Protein AF-A0A851ILL4-F1 (afdb_monomer)

Secondary structure (DSSP, 8-state):
--SSSSHHHHHHHHHHHTTSSSSGGGTTT---SSSS------TTSTTHHHHHHHH-HHHHHHHHHHHHTSPEEEEEEETTEEEEEETTEEEEEETTEEEEEETTTTEEEEEEEEEGGG--HHHHEEEEEEETTEEEEEESSSS-EEEEEEEETTEEEE-S-B---TTTHHHHHHHHHHHHT--EE-

Mean predicted aligned error: 11.86 Å

pLDDT: mean 79.8, std 21.23, range [28.75, 98.25]

Sequence (186 aa):
MKKSKLMVFVVLSIFCLNSCLSSTYFIGSLLNETGISSSIPSVKSPIGIETIYNKDKEKFRNYINNLNLRENVRLKLSENISVNVPKDIILKKDGNTKYFYDNKEKVGLGISIYYKESNSYLKENDIIKTVGKVEIMKSKLGNNKSLFYKISDNIYLRTFFYEESSDTKEYYDFIINFINNLEKVK

Structure (mmCIF, N/CA/C/O backbone):
data_AF-A0A851ILL4-F1
#
_entry.id   AF-A0A851ILL4-F1
#
loop_
_atom_site.group_PDB
_atom_site.id
_atom_site.type_symbol
_atom_site.label_atom_id
_atom_site.label_alt_id
_atom_site.label_comp_id
_atom_site.label_asym_id
_atom_site.label_entity_id
_atom_site.label_seq_id
_atom_site.pdbx_PDB_ins_code
_atom_site.Cartn_x
_atom_site.Cartn_y
_atom_site.Cartn_z
_atom_site.occupancy
_atom_site.B_iso_or_equiv
_atom_site.auth_seq_id
_atom_site.auth_comp_id
_atom_site.auth_asym_id
_atom_site.auth_atom_id
_atom_site.pdbx_PDB_model_num
ATOM 1 N N . MET A 1 1 ? 54.734 48.277 -4.978 1.00 47.28 1 MET A N 1
ATOM 2 C CA . MET A 1 1 ? 53.426 47.714 -4.558 1.00 47.28 1 MET A CA 1
ATOM 3 C C . MET A 1 1 ? 52.694 47.169 -5.782 1.00 47.28 1 MET A C 1
ATOM 5 O O . MET A 1 1 ? 52.432 47.975 -6.659 1.00 47.28 1 MET A O 1
ATOM 9 N N . LYS A 1 2 ? 52.428 45.849 -5.861 1.00 50.53 2 LYS A N 1
ATOM 10 C CA . LYS A 1 2 ? 51.431 45.139 -6.722 1.00 50.53 2 LYS A CA 1
ATOM 11 C C . LYS A 1 2 ? 51.902 43.698 -7.023 1.00 50.53 2 LYS A C 1
ATOM 13 O O . LYS A 1 2 ? 52.228 43.387 -8.159 1.00 50.53 2 LYS A O 1
ATOM 18 N N . LYS A 1 3 ? 51.981 42.814 -6.017 1.00 49.31 3 LYS A N 1
ATOM 19 C CA . LYS A 1 3 ? 52.196 41.362 -6.248 1.00 49.31 3 LYS A CA 1
ATOM 20 C C . LYS A 1 3 ? 51.446 40.415 -5.291 1.00 49.31 3 LYS A C 1
ATOM 22 O O . LYS A 1 3 ? 51.583 39.212 -5.435 1.00 49.31 3 LYS A O 1
ATOM 27 N N . SER A 1 4 ? 50.604 40.900 -4.370 1.00 47.66 4 SER A N 1
ATOM 28 C CA . SER A 1 4 ? 49.932 40.024 -3.384 1.00 47.66 4 SER A CA 1
ATOM 29 C C . SER A 1 4 ? 48.464 39.684 -3.676 1.00 47.66 4 SER A C 1
ATOM 31 O O . 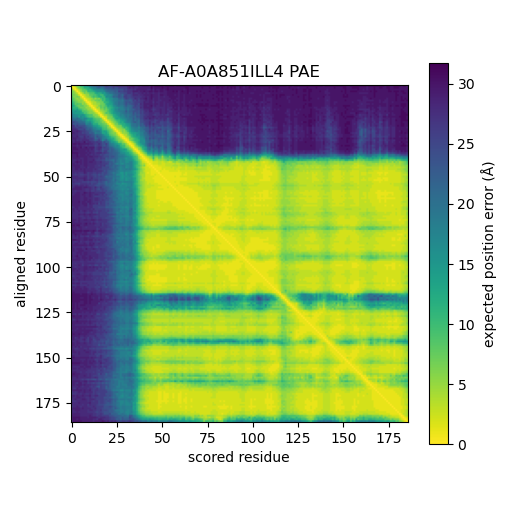SER A 1 4 ? 47.850 38.963 -2.900 1.00 47.66 4 SER A O 1
ATOM 33 N N . LYS A 1 5 ? 47.870 40.169 -4.775 1.00 49.09 5 LYS A N 1
ATOM 34 C CA . LYS A 1 5 ? 46.420 40.004 -5.018 1.00 49.09 5 LYS A CA 1
ATOM 35 C C . LYS A 1 5 ? 46.027 38.788 -5.869 1.00 49.09 5 LYS A C 1
ATOM 37 O O . LYS A 1 5 ? 44.845 38.484 -5.938 1.00 49.09 5 LYS A O 1
ATOM 42 N N . LEU A 1 6 ? 46.981 38.085 -6.488 1.00 45.56 6 LEU A N 1
ATOM 43 C CA . LEU A 1 6 ? 46.668 36.966 -7.393 1.00 45.56 6 LEU A CA 1
ATOM 44 C C . LEU A 1 6 ? 46.632 35.598 -6.686 1.00 45.56 6 LEU A C 1
ATOM 46 O O . LEU A 1 6 ? 45.892 34.712 -7.094 1.00 45.56 6 LEU A O 1
ATOM 50 N N . MET A 1 7 ? 47.387 35.431 -5.596 1.00 47.84 7 MET A N 1
ATOM 51 C CA . MET A 1 7 ? 47.535 34.134 -4.920 1.00 47.84 7 MET A CA 1
ATOM 52 C C . MET A 1 7 ? 46.309 33.750 -4.070 1.00 47.84 7 MET A C 1
ATOM 54 O O . MET A 1 7 ? 46.041 32.569 -3.876 1.00 47.84 7 MET A O 1
ATOM 58 N N . VAL A 1 8 ? 45.510 34.731 -3.635 1.00 51.25 8 VAL A N 1
ATOM 59 C CA . VAL A 1 8 ? 44.267 34.491 -2.875 1.00 51.25 8 VAL A CA 1
ATOM 60 C C . VAL A 1 8 ? 43.170 33.884 -3.762 1.00 51.25 8 VAL A C 1
ATOM 62 O O . VAL A 1 8 ? 42.385 33.065 -3.295 1.00 51.25 8 VAL A O 1
ATOM 65 N N . PHE A 1 9 ? 43.158 34.198 -5.061 1.00 46.00 9 PHE A N 1
ATOM 66 C CA . PHE A 1 9 ? 42.147 33.676 -5.986 1.00 46.00 9 PHE A CA 1
ATOM 67 C C . PHE A 1 9 ? 42.370 32.215 -6.394 1.00 46.00 9 PHE A C 1
ATOM 69 O O . PHE A 1 9 ? 41.407 31.551 -6.763 1.00 46.00 9 PHE A O 1
ATOM 76 N N . VAL A 1 10 ? 43.601 31.698 -6.300 1.00 52.97 10 VAL A N 1
ATOM 77 C CA . VAL A 1 10 ? 43.920 30.304 -6.669 1.00 52.97 10 VAL A C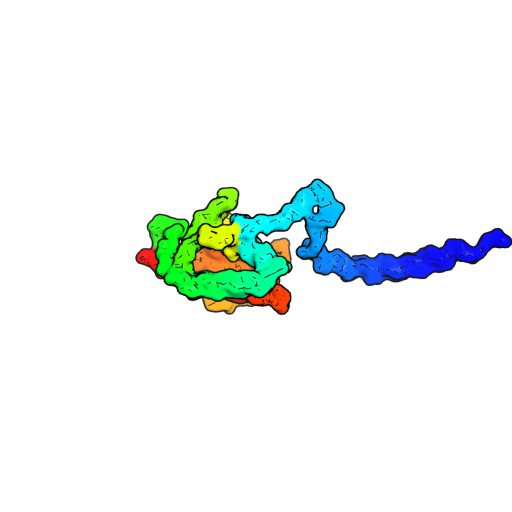A 1
ATOM 78 C C . VAL A 1 10 ? 43.648 29.327 -5.516 1.00 52.97 10 VAL A C 1
ATOM 80 O O . VAL A 1 10 ? 43.298 28.176 -5.748 1.00 52.97 10 VAL A O 1
ATOM 83 N N . VAL A 1 11 ? 43.741 29.779 -4.261 1.00 51.56 11 VAL A N 1
ATOM 84 C CA . VAL A 1 11 ? 43.430 28.932 -3.094 1.00 51.56 11 VAL A CA 1
ATOM 85 C C . VAL A 1 11 ? 41.916 28.842 -2.853 1.00 51.56 11 VAL A C 1
ATOM 87 O O . VAL A 1 11 ? 41.425 27.774 -2.489 1.00 51.56 11 VAL A O 1
ATOM 90 N N . LEU A 1 12 ? 41.150 29.908 -3.135 1.00 47.97 12 LEU A N 1
ATOM 91 C CA . LEU A 1 12 ? 39.681 29.855 -3.065 1.00 47.97 12 LEU A CA 1
ATOM 92 C C . LEU A 1 12 ? 39.063 28.943 -4.138 1.00 47.97 12 LEU A C 1
ATOM 94 O O . LEU A 1 12 ? 38.060 28.288 -3.869 1.00 47.97 12 LEU A O 1
ATOM 98 N N . SER A 1 13 ? 39.657 28.846 -5.329 1.00 48.12 13 SER A N 1
ATOM 99 C CA . SER A 1 13 ? 39.116 28.008 -6.408 1.00 48.12 13 SER A CA 1
ATOM 100 C C . SER A 1 13 ? 39.299 26.504 -6.171 1.00 48.12 13 SER A C 1
ATOM 102 O O . SER A 1 13 ? 38.477 25.723 -6.643 1.00 48.12 13 SER A O 1
ATOM 104 N N . ILE A 1 14 ? 40.287 26.082 -5.372 1.00 51.66 14 ILE A N 1
ATOM 105 C CA . ILE A 1 14 ? 40.476 24.663 -5.010 1.00 51.66 14 ILE A CA 1
ATOM 106 C C . ILE A 1 14 ? 39.459 24.216 -3.942 1.00 51.66 14 ILE A C 1
ATOM 108 O O . ILE A 1 14 ? 38.966 23.090 -3.995 1.00 51.66 14 ILE A O 1
ATOM 112 N N . PHE A 1 15 ? 39.054 25.104 -3.024 1.00 41.75 15 PHE A N 1
ATOM 113 C CA . PHE A 1 15 ? 37.997 24.802 -2.045 1.00 41.75 15 PHE A CA 1
ATOM 114 C C . PHE A 1 15 ? 36.578 24.822 -2.638 1.00 41.75 15 PHE A C 1
ATOM 116 O O . PHE A 1 15 ? 35.690 24.161 -2.102 1.00 41.75 15 PHE A O 1
ATOM 123 N N . CYS A 1 16 ? 36.359 25.517 -3.759 1.00 45.03 16 CYS A N 1
ATOM 124 C CA . CYS A 1 16 ? 35.071 25.526 -4.464 1.00 45.03 16 CYS A CA 1
ATOM 125 C C . CYS A 1 16 ? 34.874 24.348 -5.435 1.00 45.03 16 CYS A C 1
ATOM 127 O O . CYS A 1 16 ? 33.746 24.092 -5.847 1.00 45.03 16 CYS A O 1
ATOM 129 N N . LEU A 1 17 ? 35.934 23.619 -5.802 1.00 40.50 17 LEU A N 1
ATOM 130 C CA . LEU A 1 17 ? 35.822 22.447 -6.683 1.00 40.50 17 LEU A CA 1
ATOM 131 C C . LEU A 1 17 ? 35.568 21.142 -5.912 1.00 40.50 17 LEU A C 1
ATOM 133 O O . LEU A 1 17 ? 34.917 20.245 -6.441 1.00 40.50 17 LEU A O 1
ATOM 137 N N . ASN A 1 18 ? 35.979 21.057 -4.641 1.00 40.38 18 ASN A N 1
ATOM 138 C CA . ASN A 1 18 ? 35.732 19.878 -3.798 1.00 40.38 18 ASN A CA 1
ATOM 139 C C . ASN A 1 18 ? 34.376 19.879 -3.067 1.00 40.38 18 ASN A C 1
ATOM 141 O O . ASN A 1 18 ? 34.019 18.876 -2.457 1.00 40.38 18 ASN A O 1
ATOM 145 N N . SER A 1 19 ? 33.589 20.954 -3.154 1.00 38.34 19 SER A N 1
ATOM 146 C CA . SER A 1 19 ? 32.203 21.006 -2.651 1.00 38.34 19 SER A CA 1
ATOM 147 C C . SER A 1 19 ? 31.142 20.808 -3.745 1.00 38.34 19 SER A C 1
ATOM 149 O O . SER A 1 19 ? 29.951 20.750 -3.449 1.00 38.34 19 SER A O 1
ATOM 151 N N . CYS A 1 20 ? 31.552 20.648 -5.010 1.00 44.47 20 CYS A N 1
ATOM 152 C CA . CYS A 1 20 ? 30.640 20.443 -6.142 1.00 44.47 20 CYS A CA 1
ATOM 153 C C . CYS A 1 20 ? 30.277 18.961 -6.390 1.00 44.47 20 CYS A C 1
ATOM 155 O O . CYS A 1 20 ? 29.379 18.664 -7.170 1.00 44.47 20 CYS A O 1
ATOM 157 N N . LEU A 1 21 ? 30.932 18.016 -5.704 1.00 39.50 21 LEU A N 1
ATOM 158 C CA . LEU A 1 21 ? 30.639 16.575 -5.814 1.00 39.50 21 LEU A CA 1
ATOM 159 C C . LEU A 1 21 ? 29.823 16.009 -4.640 1.00 39.50 21 LEU A C 1
ATOM 161 O O . LEU A 1 21 ? 29.402 14.857 -4.691 1.00 39.50 21 LEU A O 1
ATOM 165 N N . SER A 1 22 ? 29.541 16.813 -3.614 1.00 39.28 22 SER A N 1
ATOM 166 C CA . SER A 1 22 ? 28.673 16.444 -2.485 1.00 39.28 22 SER A CA 1
ATOM 167 C C . SER A 1 22 ? 27.270 17.065 -2.556 1.00 39.28 22 SER A C 1
ATOM 169 O O . SER A 1 22 ? 26.401 16.708 -1.765 1.00 39.28 22 SER A O 1
ATOM 171 N N . SER A 1 23 ? 27.003 17.942 -3.528 1.00 41.25 23 SER A N 1
ATOM 172 C CA . SER A 1 23 ? 25.733 18.670 -3.676 1.00 41.25 23 SER A CA 1
ATOM 173 C C . SER A 1 23 ? 24.703 17.999 -4.597 1.00 41.25 23 SER A C 1
ATOM 175 O O . SER A 1 23 ? 23.552 18.427 -4.637 1.00 41.25 23 SER A O 1
ATOM 177 N N . THR A 1 24 ? 25.042 16.898 -5.273 1.00 40.38 24 THR A N 1
ATOM 178 C CA . THR A 1 24 ? 24.072 16.088 -6.040 1.00 40.38 24 THR A CA 1
ATOM 179 C C . THR A 1 24 ? 23.340 15.041 -5.195 1.00 40.38 24 THR A C 1
ATOM 181 O O . THR A 1 24 ? 22.299 14.544 -5.619 1.00 40.38 24 THR A O 1
ATOM 184 N N . TYR A 1 25 ? 23.799 14.767 -3.969 1.00 36.88 25 TYR A N 1
ATOM 185 C CA . TYR A 1 25 ? 23.117 13.874 -3.016 1.00 36.88 25 TYR A CA 1
ATOM 186 C C . TYR A 1 25 ? 21.930 14.529 -2.285 1.00 36.88 25 TYR A C 1
ATOM 188 O O . TYR A 1 25 ? 21.236 13.871 -1.516 1.00 36.88 25 TYR A O 1
ATOM 196 N N . PHE A 1 26 ? 21.656 15.810 -2.549 1.00 35.91 26 PHE A N 1
ATOM 197 C CA . PHE A 1 26 ? 20.610 16.593 -1.879 1.00 35.91 26 PHE A CA 1
ATOM 198 C C . PHE A 1 26 ? 19.429 16.983 -2.783 1.00 35.91 26 PHE A C 1
ATOM 200 O O . PHE A 1 26 ? 18.576 17.770 -2.373 1.00 35.91 26 PHE A O 1
ATOM 207 N N . ILE A 1 27 ? 19.291 16.386 -3.975 1.00 41.53 27 ILE A N 1
ATOM 208 C CA . ILE A 1 27 ? 18.075 16.552 -4.801 1.00 41.53 27 ILE A CA 1
ATOM 209 C C . ILE A 1 27 ? 16.837 15.910 -4.128 1.00 41.53 27 ILE A C 1
ATOM 211 O O . ILE A 1 27 ? 15.707 16.263 -4.452 1.00 41.53 27 ILE A O 1
ATOM 215 N N . GLY A 1 28 ? 17.021 15.067 -3.105 1.00 34.59 28 GLY A N 1
ATOM 216 C CA . GLY A 1 28 ? 15.934 14.595 -2.235 1.00 34.59 28 GLY A CA 1
ATOM 217 C C . GLY A 1 28 ? 15.568 15.520 -1.063 1.00 34.59 28 GLY A C 1
ATOM 218 O O . GLY A 1 28 ? 14.582 15.253 -0.383 1.00 34.59 28 GLY A O 1
ATOM 219 N N . SER A 1 29 ? 16.330 16.591 -0.793 1.00 37.34 29 SER A N 1
ATOM 220 C CA . SER A 1 29 ? 16.231 17.331 0.479 1.00 37.34 29 SER A CA 1
ATOM 221 C C . SER A 1 29 ? 16.081 18.856 0.365 1.00 37.34 29 SER A C 1
ATOM 223 O O . SER A 1 29 ? 15.886 19.501 1.395 1.00 37.34 29 SER A O 1
ATOM 225 N N . LEU A 1 30 ? 16.103 19.470 -0.822 1.00 33.25 30 LEU A N 1
ATOM 226 C CA . LEU A 1 30 ? 15.895 20.922 -0.931 1.00 33.25 30 LEU A CA 1
ATOM 227 C C . LEU A 1 30 ? 15.054 21.316 -2.156 1.00 33.25 30 LEU A C 1
ATOM 229 O O . LEU A 1 30 ? 15.491 22.047 -3.037 1.00 33.25 30 LEU A O 1
ATOM 233 N N . LEU A 1 31 ? 13.784 20.900 -2.167 1.00 38.47 31 LEU A N 1
ATOM 234 C CA . LEU A 1 31 ? 12.710 21.573 -2.920 1.00 38.47 31 LEU A CA 1
ATOM 235 C C . LEU A 1 31 ? 12.371 22.936 -2.286 1.00 38.47 31 LEU A C 1
ATOM 237 O O . LEU A 1 31 ? 11.211 23.234 -2.030 1.00 38.47 31 LEU A O 1
ATOM 241 N N . ASN A 1 32 ? 13.370 23.745 -1.945 1.00 35.59 32 ASN A N 1
ATOM 242 C CA . ASN A 1 32 ? 13.138 25.006 -1.257 1.00 35.59 32 ASN A CA 1
ATOM 243 C C . ASN A 1 32 ? 14.217 26.030 -1.608 1.00 35.59 32 ASN A C 1
ATOM 245 O O . ASN A 1 32 ? 14.931 26.470 -0.725 1.00 35.59 32 ASN A O 1
ATOM 249 N N . GLU A 1 33 ? 14.361 26.367 -2.894 1.00 33.09 33 GLU A N 1
ATOM 250 C CA . GLU A 1 33 ? 15.096 27.577 -3.322 1.00 33.09 33 GLU A CA 1
ATOM 251 C C . GLU A 1 33 ? 14.861 28.001 -4.789 1.00 33.09 33 GLU A C 1
ATOM 253 O O . GLU A 1 33 ? 15.530 28.885 -5.314 1.00 33.09 33 GLU A O 1
ATOM 258 N N . THR A 1 34 ? 13.848 27.449 -5.459 1.00 32.81 34 THR A N 1
ATOM 259 C CA . THR A 1 34 ? 13.253 28.088 -6.644 1.00 32.81 34 THR A CA 1
ATOM 260 C C . THR A 1 34 ? 11.791 28.345 -6.314 1.00 32.81 34 THR A C 1
ATOM 262 O O . THR A 1 34 ? 11.165 27.497 -5.688 1.00 32.81 34 THR A O 1
ATOM 265 N N . GLY A 1 35 ? 11.264 29.531 -6.631 1.00 28.75 35 GLY A N 1
ATOM 266 C CA . GLY A 1 35 ? 9.948 30.041 -6.206 1.00 28.75 35 GLY A CA 1
ATOM 267 C C . GLY A 1 35 ? 8.718 29.302 -6.759 1.00 28.75 35 GLY A C 1
ATOM 268 O O . GLY A 1 35 ? 7.736 29.932 -7.134 1.00 28.75 35 GLY A O 1
ATOM 269 N N . ILE A 1 36 ? 8.767 27.976 -6.811 1.00 34.25 36 ILE A N 1
ATOM 270 C CA . ILE A 1 36 ? 7.653 27.054 -6.987 1.00 34.25 36 ILE A CA 1
ATOM 271 C C . ILE A 1 36 ? 7.314 26.574 -5.576 1.00 34.25 36 ILE A C 1
ATOM 273 O O . ILE A 1 36 ? 8.203 26.117 -4.865 1.00 34.25 36 ILE A O 1
ATOM 277 N N . SER A 1 37 ? 6.064 26.725 -5.132 1.00 34.00 37 SER A N 1
ATOM 278 C CA . SER A 1 37 ? 5.692 26.456 -3.739 1.00 34.00 37 SER A CA 1
ATOM 279 C C . SER A 1 37 ? 6.210 25.095 -3.264 1.00 34.00 37 SER A C 1
ATOM 281 O O . SER A 1 37 ? 5.776 24.047 -3.743 1.00 34.00 37 SER A O 1
ATOM 283 N N . SER A 1 38 ? 7.095 25.131 -2.275 1.00 40.00 38 SER A N 1
ATOM 284 C CA . SER A 1 38 ? 7.647 24.014 -1.512 1.00 40.00 38 SER A CA 1
ATOM 285 C C . SER A 1 38 ? 6.609 23.422 -0.560 1.00 40.00 38 SER A C 1
ATOM 287 O O . SER A 1 38 ? 6.846 23.202 0.630 1.00 40.00 38 SER A O 1
ATOM 289 N N . SER A 1 39 ? 5.394 23.205 -1.059 1.00 52.75 39 SER A N 1
ATOM 290 C CA . SER A 1 39 ? 4.328 22.621 -0.268 1.00 52.75 39 SER A CA 1
ATOM 291 C C . SER A 1 39 ? 4.700 21.173 0.003 1.00 52.75 39 SER A C 1
ATOM 293 O O . SER A 1 39 ? 4.513 20.309 -0.856 1.00 52.75 39 SER A O 1
ATOM 295 N N . ILE A 1 40 ? 5.245 20.915 1.195 1.00 60.00 40 ILE A N 1
ATOM 296 C CA . ILE A 1 40 ? 5.415 19.562 1.714 1.00 60.00 40 ILE A CA 1
ATOM 297 C C . ILE A 1 40 ? 4.097 18.822 1.455 1.00 60.00 40 ILE A C 1
ATOM 299 O O . ILE A 1 40 ? 3.048 19.332 1.877 1.00 60.00 40 ILE A O 1
ATOM 303 N N . PRO A 1 41 ? 4.121 17.674 0.756 1.00 65.31 41 PRO A N 1
ATOM 304 C CA . PRO A 1 41 ? 2.909 16.962 0.395 1.00 65.31 41 PRO A CA 1
ATOM 305 C C . PRO A 1 41 ? 2.014 16.786 1.619 1.00 65.31 41 PRO A C 1
ATOM 307 O O . PRO A 1 41 ? 2.467 16.446 2.712 1.00 65.31 41 PRO A O 1
ATOM 310 N N . SER A 1 42 ? 0.724 17.081 1.473 1.00 82.75 42 SER A N 1
ATOM 311 C CA . SER A 1 42 ? -0.211 16.900 2.581 1.00 82.75 42 SER A CA 1
ATOM 312 C C . SER A 1 42 ? -0.226 15.429 2.994 1.00 82.75 42 SER A C 1
ATOM 314 O O . SER A 1 42 ? -0.220 14.552 2.131 1.00 82.75 42 SER A O 1
ATOM 316 N N . VAL A 1 43 ? -0.380 15.134 4.288 1.00 88.75 43 VAL A N 1
ATOM 317 C CA . VAL A 1 43 ? -0.649 13.754 4.742 1.00 88.75 43 VAL A CA 1
ATOM 318 C C . VAL A 1 43 ? -1.906 13.168 4.082 1.00 88.75 43 VAL A C 1
ATOM 320 O O . VAL A 1 43 ? -2.047 11.958 3.969 1.00 88.75 43 VAL A O 1
ATOM 323 N N . LYS A 1 44 ? -2.800 14.020 3.560 1.00 87.81 44 LYS A N 1
ATOM 324 C CA . LYS A 1 44 ? -3.991 13.603 2.810 1.00 87.81 44 LYS A CA 1
ATOM 325 C C . LYS A 1 44 ? -3.705 13.168 1.361 1.00 87.81 44 LYS A C 1
ATOM 327 O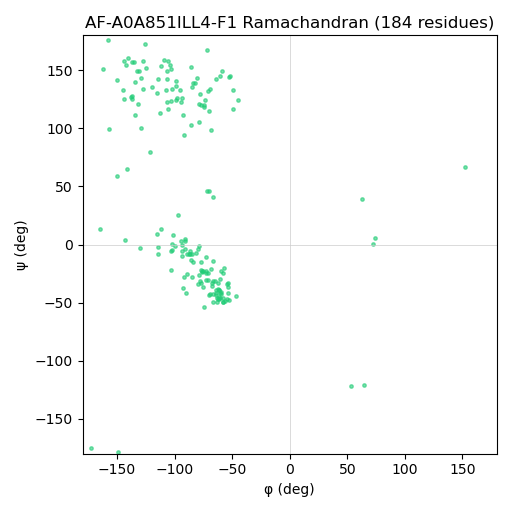 O . LYS A 1 44 ? -4.595 12.588 0.732 1.00 87.81 44 LYS A O 1
ATOM 332 N N . SER A 1 45 ? -2.522 13.484 0.833 1.00 89.44 45 SER A N 1
ATOM 333 C CA . SER A 1 45 ? -2.087 13.154 -0.532 1.00 89.44 45 SER A CA 1
ATOM 334 C C . SER A 1 45 ? -1.795 11.654 -0.685 1.00 89.44 45 SER A C 1
ATOM 336 O O . SER A 1 45 ? -1.695 10.957 0.330 1.00 89.44 45 SER A O 1
ATOM 338 N N . PRO A 1 46 ? -1.631 11.134 -1.917 1.00 89.19 46 PRO A N 1
ATOM 339 C CA . PRO A 1 46 ? -1.276 9.734 -2.133 1.00 89.19 46 PRO A CA 1
ATOM 340 C C . PRO A 1 46 ? -0.022 9.288 -1.379 1.00 89.19 46 PRO A C 1
ATOM 342 O O . PRO A 1 46 ? 0.005 8.158 -0.912 1.00 89.19 46 PRO A O 1
ATOM 345 N N . ILE A 1 47 ? 0.963 10.172 -1.192 1.00 90.44 47 ILE A N 1
ATOM 346 C CA . ILE A 1 47 ? 2.241 9.913 -0.499 1.00 90.44 47 ILE A CA 1
ATOM 347 C C . ILE A 1 47 ? 2.230 10.368 0.973 1.00 90.44 47 ILE A C 1
ATOM 349 O O . ILE A 1 47 ? 3.254 10.701 1.569 1.00 90.44 47 ILE A O 1
ATOM 353 N N . GLY A 1 48 ? 1.045 10.426 1.580 1.00 92.88 48 GLY A N 1
ATOM 354 C CA . GLY A 1 48 ? 0.866 10.959 2.925 1.00 92.88 48 GLY A CA 1
ATOM 355 C C . GLY A 1 48 ? 1.660 10.230 4.008 1.00 92.88 48 GLY A C 1
ATOM 356 O O . GLY A 1 48 ? 2.242 10.870 4.882 1.00 92.88 48 GLY A O 1
ATOM 357 N N . ILE A 1 49 ? 1.716 8.902 3.938 1.00 94.94 49 ILE A N 1
ATOM 358 C CA . ILE A 1 49 ? 2.445 8.075 4.899 1.00 94.94 49 ILE A CA 1
ATOM 359 C C . ILE A 1 49 ? 3.965 8.278 4.808 1.00 94.94 49 ILE A C 1
ATOM 361 O O . ILE A 1 49 ? 4.635 8.329 5.835 1.00 94.94 49 ILE A O 1
ATOM 365 N N . GLU A 1 50 ? 4.496 8.500 3.604 1.00 93.44 50 GLU A N 1
ATOM 366 C CA . GLU A 1 50 ? 5.904 8.838 3.377 1.00 93.44 50 GLU A CA 1
ATOM 367 C C . GLU A 1 50 ? 6.238 10.192 4.014 1.00 93.44 50 GLU A C 1
ATOM 369 O O . GLU A 1 50 ? 7.265 10.357 4.667 1.00 93.44 50 GLU A O 1
ATOM 374 N N . THR A 1 51 ? 5.308 11.150 3.925 1.00 91.50 51 THR A N 1
ATOM 375 C CA . THR A 1 51 ? 5.448 12.446 4.602 1.00 91.50 51 THR A CA 1
ATOM 376 C C . THR A 1 51 ? 5.516 12.290 6.122 1.00 91.50 51 THR A C 1
ATOM 378 O O . THR A 1 51 ? 6.257 13.023 6.775 1.00 91.50 51 THR A O 1
ATOM 381 N N . ILE A 1 52 ? 4.743 11.364 6.703 1.00 94.12 52 ILE A N 1
ATOM 382 C CA . ILE A 1 52 ? 4.821 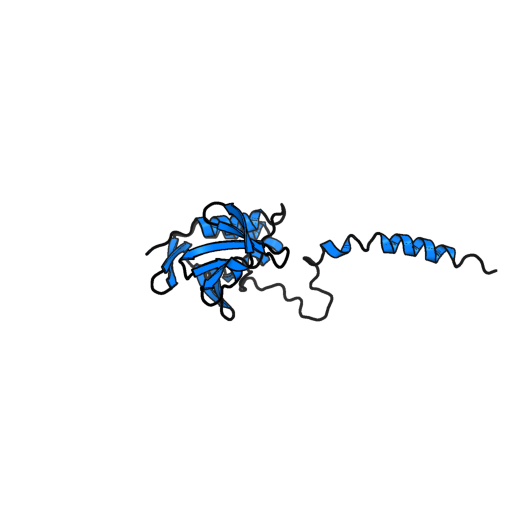11.066 8.140 1.00 94.12 52 ILE A CA 1
ATOM 383 C C . ILE A 1 52 ? 6.174 10.433 8.458 1.00 94.12 52 ILE A C 1
ATOM 385 O O . ILE A 1 52 ? 6.859 10.930 9.345 1.00 94.12 52 ILE A O 1
ATOM 389 N N . TYR A 1 53 ? 6.580 9.409 7.705 1.00 94.44 53 TYR A N 1
ATOM 390 C CA . TYR A 1 53 ? 7.847 8.703 7.902 1.00 94.44 53 TYR A CA 1
ATOM 391 C C . TYR A 1 53 ? 9.061 9.640 7.887 1.00 94.44 53 TYR A C 1
ATOM 393 O O . TYR A 1 53 ? 9.896 9.590 8.788 1.00 94.44 53 TYR A O 1
ATOM 401 N N . ASN A 1 54 ? 9.119 10.543 6.906 1.00 90.75 54 ASN A N 1
ATOM 402 C CA . ASN A 1 54 ? 10.236 11.473 6.741 1.00 90.75 54 ASN A CA 1
ATOM 403 C C . ASN A 1 54 ? 10.273 12.570 7.816 1.00 90.75 54 ASN A C 1
ATOM 405 O O . ASN A 1 54 ? 11.332 13.132 8.076 1.00 90.75 54 ASN A O 1
ATOM 409 N N . LYS A 1 55 ? 9.131 12.896 8.435 1.00 92.50 55 LYS A N 1
ATOM 410 C CA . LYS A 1 55 ? 9.050 13.919 9.489 1.00 92.50 55 LYS A CA 1
ATOM 411 C C . LYS A 1 55 ? 9.257 13.354 10.886 1.00 92.50 55 LYS A C 1
ATOM 413 O O . LYS A 1 55 ? 9.874 14.012 11.715 1.00 92.50 55 LYS A O 1
ATOM 418 N N . ASP A 1 56 ? 8.674 12.191 11.159 1.00 92.81 56 ASP A N 1
ATOM 419 C CA . ASP A 1 56 ? 8.585 11.620 12.498 1.00 92.81 56 ASP A CA 1
ATOM 420 C C . ASP A 1 56 ? 8.396 10.094 12.421 1.00 92.81 56 ASP A C 1
ATOM 422 O O . ASP A 1 56 ? 7.289 9.577 12.218 1.00 92.81 56 ASP A O 1
ATOM 426 N N . LYS A 1 57 ? 9.505 9.365 12.600 1.00 94.25 57 LYS A N 1
ATOM 427 C CA . LYS A 1 57 ? 9.528 7.895 12.562 1.00 94.25 57 LYS A CA 1
ATOM 428 C C . LYS A 1 57 ? 8.727 7.261 13.703 1.00 94.25 57 LYS A C 1
ATOM 430 O O . LYS A 1 57 ? 8.124 6.211 13.498 1.00 94.25 57 LYS A O 1
ATOM 435 N N . GLU A 1 58 ? 8.657 7.892 14.874 1.00 96.25 58 GLU A N 1
ATOM 436 C CA . GLU A 1 58 ? 7.853 7.387 15.997 1.00 96.25 58 GLU A CA 1
ATOM 437 C C . GLU A 1 58 ? 6.361 7.511 15.696 1.00 96.25 58 GLU A C 1
ATOM 439 O O . GLU A 1 58 ? 5.589 6.567 15.882 1.00 96.25 58 GLU A O 1
ATOM 444 N N . LYS A 1 59 ? 5.942 8.645 15.128 1.00 96.19 59 LYS A N 1
ATOM 445 C CA . LYS A 1 59 ? 4.563 8.816 14.664 1.00 96.19 59 LYS A CA 1
ATOM 446 C C . LYS A 1 59 ? 4.194 7.812 13.574 1.00 96.19 59 LYS A C 1
ATOM 448 O O . LYS A 1 59 ? 3.077 7.295 13.583 1.00 96.19 59 LYS A O 1
ATOM 453 N N . PHE A 1 60 ? 5.114 7.512 12.660 1.00 97.50 60 PHE A N 1
ATOM 454 C CA . PHE A 1 60 ? 4.929 6.466 11.655 1.00 97.50 60 PHE A CA 1
ATOM 455 C C . PHE A 1 60 ? 4.755 5.072 12.284 1.00 97.50 60 PHE A C 1
ATOM 457 O O . PHE A 1 60 ? 3.804 4.367 11.946 1.00 97.50 60 PHE A O 1
ATOM 464 N N . ARG A 1 61 ? 5.603 4.690 13.246 1.00 98.25 61 ARG A N 1
ATOM 465 C CA . ARG A 1 61 ? 5.483 3.408 13.969 1.00 98.25 61 ARG A CA 1
ATOM 466 C C . ARG A 1 61 ? 4.158 3.295 14.710 1.00 98.25 61 ARG A C 1
ATOM 468 O O . ARG A 1 61 ? 3.464 2.288 14.584 1.00 98.25 61 ARG A O 1
ATOM 475 N N . ASN A 1 62 ? 3.762 4.352 15.417 1.00 97.88 62 ASN A N 1
ATOM 476 C CA . ASN A 1 62 ? 2.476 4.415 16.109 1.00 97.88 62 ASN A CA 1
ATOM 477 C C . ASN A 1 62 ? 1.298 4.286 15.138 1.00 97.88 62 ASN A C 1
ATOM 479 O O . ASN A 1 62 ? 0.344 3.560 15.418 1.00 97.88 62 ASN A O 1
ATOM 483 N N . TYR A 1 63 ? 1.378 4.939 13.976 1.00 97.94 63 TYR A N 1
ATOM 484 C CA . TYR A 1 63 ? 0.388 4.793 12.915 1.00 97.94 63 TYR A CA 1
ATOM 485 C C . TYR A 1 63 ? 0.253 3.330 12.461 1.00 97.94 63 TYR A C 1
ATOM 487 O O . TYR A 1 63 ? -0.861 2.807 12.426 1.00 97.94 63 TYR A O 1
ATOM 495 N N . ILE A 1 64 ? 1.369 2.649 12.176 1.00 97.56 64 ILE A N 1
ATOM 496 C CA . ILE A 1 64 ? 1.361 1.247 11.731 1.00 97.56 64 ILE A CA 1
ATOM 497 C C . ILE A 1 64 ? 0.803 0.322 12.805 1.00 97.56 64 ILE A C 1
ATOM 499 O O . ILE A 1 64 ? -0.050 -0.510 12.506 1.00 97.56 64 ILE A O 1
ATOM 503 N N . ASN A 1 65 ? 1.246 0.478 14.053 1.00 97.44 65 ASN A N 1
ATOM 504 C CA . ASN A 1 65 ? 0.760 -0.334 15.165 1.00 97.44 65 ASN A CA 1
ATOM 505 C C . ASN A 1 65 ? -0.761 -0.194 15.308 1.00 97.44 65 ASN A C 1
ATOM 507 O O . ASN A 1 65 ? -1.473 -1.193 15.364 1.00 97.44 65 ASN A O 1
ATOM 511 N N . ASN A 1 66 ? -1.275 1.036 15.254 1.00 97.44 66 ASN A N 1
ATOM 512 C CA . ASN A 1 66 ? -2.712 1.298 15.311 1.00 97.44 66 ASN A CA 1
ATOM 513 C C . ASN A 1 66 ? -3.477 0.773 14.090 1.00 97.44 66 ASN A C 1
ATOM 515 O O . ASN A 1 66 ? -4.651 0.428 14.214 1.00 97.44 66 ASN A O 1
ATOM 519 N N . LEU A 1 67 ? -2.859 0.748 12.908 1.00 97.38 67 LEU A N 1
ATOM 520 C CA . LEU A 1 67 ? -3.462 0.192 11.698 1.00 97.38 67 LEU A CA 1
ATOM 521 C C . LEU A 1 67 ? -3.567 -1.338 11.779 1.00 97.38 67 LEU A C 1
ATOM 523 O O . LEU A 1 67 ? -4.617 -1.889 11.458 1.00 97.38 67 LEU A O 1
ATOM 527 N N . ASN A 1 68 ? -2.517 -2.006 12.264 1.00 95.12 68 ASN A N 1
ATOM 528 C CA . ASN A 1 68 ? -2.440 -3.466 12.381 1.00 95.12 68 ASN A CA 1
ATOM 529 C C . ASN A 1 68 ? -3.390 -4.052 13.437 1.00 95.12 68 ASN A C 1
ATOM 531 O O . ASN A 1 68 ? -3.718 -5.232 13.372 1.00 95.12 68 ASN A O 1
ATOM 535 N N . LEU A 1 69 ? -3.842 -3.243 14.399 1.00 96.69 69 LEU A N 1
ATOM 536 C CA . LEU A 1 69 ? -4.818 -3.652 15.417 1.00 96.69 69 LEU A CA 1
ATOM 537 C C . LEU A 1 69 ? -6.273 -3.612 14.926 1.00 96.69 69 LEU A C 1
ATOM 539 O O . LEU A 1 69 ? -7.177 -4.019 15.657 1.00 96.69 69 LEU A O 1
ATOM 543 N N . ARG A 1 70 ? -6.539 -3.081 13.726 1.00 96.94 70 ARG A N 1
ATOM 544 C CA . ARG A 1 70 ? -7.908 -2.964 13.210 1.00 96.94 70 ARG A CA 1
ATOM 545 C C . ARG A 1 70 ? -8.371 -4.293 12.628 1.00 96.94 70 ARG A C 1
ATOM 547 O O . ARG A 1 70 ? -7.612 -4.992 11.965 1.00 96.94 70 ARG A O 1
ATOM 554 N N . GLU A 1 71 ? -9.653 -4.594 12.815 1.00 96.50 71 GLU A N 1
ATOM 555 C CA . GLU A 1 71 ? -10.302 -5.692 12.100 1.00 96.50 71 GLU A CA 1
ATOM 556 C C . GLU A 1 71 ? -10.217 -5.485 10.581 1.00 96.50 71 GLU A C 1
ATOM 558 O O . GLU A 1 71 ? -10.221 -4.350 10.094 1.00 96.50 71 GLU A O 1
ATOM 563 N N . ASN A 1 72 ? -10.161 -6.584 9.830 1.00 96.12 72 ASN A N 1
ATOM 564 C CA . ASN A 1 72 ? -10.174 -6.531 8.376 1.00 96.12 72 ASN A CA 1
ATOM 565 C C . ASN A 1 72 ? -11.609 -6.449 7.846 1.00 96.12 72 ASN A C 1
ATOM 567 O O . ASN A 1 72 ? -12.504 -7.158 8.298 1.00 96.12 72 ASN A O 1
ATOM 571 N N . VAL A 1 73 ? -11.807 -5.614 6.832 1.00 96.50 73 VAL A N 1
ATOM 572 C CA . VAL A 1 73 ? -13.066 -5.447 6.106 1.00 96.50 73 VAL A CA 1
ATOM 573 C C . VAL A 1 73 ? -12.849 -5.663 4.613 1.00 96.50 73 VAL A C 1
ATOM 575 O O . VAL A 1 73 ? -11.766 -5.418 4.075 1.00 96.50 73 VAL A O 1
ATOM 578 N N . ARG A 1 74 ? -13.899 -6.104 3.917 1.00 96.56 74 ARG A N 1
ATOM 579 C CA . ARG A 1 74 ? -13.870 -6.284 2.462 1.00 96.56 74 ARG A CA 1
ATOM 580 C C . ARG A 1 74 ? -13.925 -4.920 1.768 1.00 96.56 74 ARG A C 1
ATOM 582 O O . ARG A 1 74 ? -14.931 -4.220 1.850 1.00 96.56 74 ARG A O 1
ATOM 589 N N . LEU A 1 75 ? -12.885 -4.583 1.010 1.00 96.69 75 LEU A N 1
ATOM 590 C CA . LEU A 1 75 ? -12.827 -3.407 0.143 1.00 96.69 75 LEU A CA 1
ATOM 591 C C . LEU A 1 75 ? -12.940 -3.815 -1.328 1.00 96.69 75 LEU A C 1
ATOM 593 O O . LEU A 1 75 ? -12.133 -4.587 -1.850 1.00 96.69 75 LEU A O 1
ATOM 597 N N . LYS A 1 76 ? -13.939 -3.263 -2.018 1.00 94.94 76 LYS A N 1
ATOM 598 C CA . LYS A 1 76 ? -14.175 -3.500 -3.445 1.00 94.94 76 LYS A CA 1
ATOM 599 C C . LYS A 1 76 ? -13.223 -2.653 -4.298 1.00 94.94 76 LYS A C 1
ATOM 601 O O . LYS A 1 76 ? -13.251 -1.427 -4.225 1.00 94.94 76 LYS A O 1
ATOM 606 N N . LEU A 1 77 ? -12.408 -3.300 -5.133 1.00 91.25 77 LEU A N 1
ATOM 607 C CA . LEU A 1 77 ? -11.501 -2.632 -6.078 1.00 91.25 77 LEU A CA 1
ATOM 608 C C . LEU A 1 77 ? -12.153 -2.446 -7.455 1.00 91.25 77 LEU A C 1
ATOM 610 O O . LEU A 1 77 ? -11.974 -1.416 -8.100 1.00 91.25 77 LEU A O 1
ATOM 614 N N . SER A 1 78 ? -12.936 -3.437 -7.887 1.00 88.56 78 SER A N 1
ATOM 615 C CA . SER A 1 78 ? -13.781 -3.407 -9.090 1.00 88.56 78 SER A CA 1
ATOM 616 C C . SER A 1 78 ? -15.020 -4.280 -8.886 1.00 88.56 78 SER A C 1
ATOM 618 O O . SER A 1 78 ? -15.180 -4.865 -7.817 1.00 88.56 78 SER A O 1
ATOM 620 N N . GLU A 1 79 ? -15.892 -4.386 -9.894 1.00 86.69 79 GLU A N 1
ATOM 621 C CA . GLU A 1 79 ? -17.129 -5.175 -9.830 1.00 86.69 79 GLU A CA 1
ATOM 622 C C . GLU A 1 79 ? -16.932 -6.581 -9.242 1.00 86.69 79 GLU A C 1
ATOM 624 O O . GLU A 1 79 ? -17.658 -6.946 -8.321 1.00 86.69 79 GLU A O 1
ATOM 629 N N . ASN A 1 80 ? -15.874 -7.275 -9.679 1.00 88.25 80 ASN A N 1
ATOM 630 C CA . ASN A 1 80 ? -15.612 -8.687 -9.377 1.00 88.25 80 ASN A CA 1
ATOM 631 C C . ASN A 1 80 ? -14.343 -8.921 -8.542 1.00 88.25 80 ASN A C 1
ATOM 633 O O . ASN A 1 80 ? -13.869 -10.050 -8.424 1.00 88.25 80 ASN A O 1
ATOM 637 N N . ILE A 1 81 ? -13.714 -7.860 -8.027 1.00 91.31 81 ILE A N 1
ATOM 638 C CA . ILE A 1 81 ? -12.456 -7.975 -7.279 1.00 91.31 81 ILE A CA 1
ATOM 639 C C . ILE A 1 81 ? -12.574 -7.187 -5.991 1.00 91.31 81 ILE A C 1
ATOM 641 O O . ILE A 1 81 ? -12.768 -5.971 -6.007 1.00 91.31 81 ILE A O 1
ATOM 645 N N . SER A 1 82 ? -12.408 -7.887 -4.875 1.00 94.69 82 SER A N 1
ATOM 646 C CA . SER A 1 82 ? -12.293 -7.296 -3.549 1.00 94.69 82 SER A CA 1
ATOM 647 C C . SER A 1 82 ? -11.045 -7.803 -2.834 1.00 94.69 82 SER A C 1
ATOM 649 O O . SER A 1 82 ? -10.517 -8.868 -3.162 1.00 94.69 82 SER A O 1
ATOM 651 N N . VAL A 1 83 ? -10.585 -7.035 -1.855 1.00 95.38 83 VAL A N 1
ATOM 652 C CA . VAL A 1 83 ? -9.486 -7.405 -0.961 1.00 95.38 83 VAL A CA 1
ATOM 653 C C . VAL A 1 83 ? -9.878 -7.159 0.488 1.00 95.38 83 VAL A C 1
ATOM 655 O O . VAL A 1 83 ? -10.652 -6.242 0.762 1.00 95.38 83 VAL A O 1
ATOM 658 N N . ASN A 1 84 ? -9.341 -7.954 1.406 1.00 96.12 84 ASN A N 1
ATOM 659 C CA . ASN A 1 84 ? -9.409 -7.651 2.834 1.00 96.12 84 ASN A CA 1
ATOM 660 C C . ASN A 1 84 ? -8.371 -6.576 3.177 1.00 96.12 84 ASN A C 1
ATOM 662 O O . ASN A 1 84 ? -7.207 -6.697 2.795 1.00 96.12 84 ASN A O 1
ATOM 666 N N . VAL A 1 85 ? -8.801 -5.522 3.869 1.00 96.62 85 VAL A N 1
ATOM 667 C CA . VAL A 1 85 ? -7.952 -4.415 4.340 1.00 96.62 85 VAL A CA 1
ATOM 668 C C . VAL A 1 85 ? -8.328 -4.038 5.769 1.00 96.62 85 VAL A C 1
ATOM 670 O O . VAL A 1 85 ? -9.481 -4.251 6.145 1.00 96.62 85 VAL A O 1
ATOM 673 N N . PRO A 1 86 ? -7.430 -3.403 6.540 1.00 97.38 86 PRO A N 1
ATOM 674 C CA . PRO A 1 86 ? -7.786 -2.832 7.833 1.00 97.38 86 PRO A CA 1
ATOM 675 C C . PRO A 1 86 ? -9.000 -1.898 7.734 1.00 97.38 86 PRO A C 1
ATOM 677 O O . PRO A 1 86 ? -9.164 -1.161 6.754 1.00 97.38 86 PRO A O 1
ATOM 680 N N . LYS A 1 87 ? -9.850 -1.902 8.762 1.00 97.75 87 LYS A N 1
ATOM 681 C CA . LYS A 1 87 ? -11.014 -1.016 8.848 1.00 97.75 87 LYS A CA 1
ATOM 682 C C . LYS A 1 87 ? -10.628 0.452 8.631 1.00 97.75 87 LYS A C 1
ATOM 684 O O . LYS A 1 87 ? -9.558 0.910 9.039 1.00 97.75 87 LYS A O 1
ATOM 689 N N . ASP A 1 88 ? -11.540 1.180 7.990 1.00 98.12 88 ASP A N 1
ATOM 690 C CA . ASP A 1 88 ? -11.422 2.585 7.577 1.00 98.12 88 ASP A CA 1
ATOM 691 C C . ASP A 1 88 ? -10.467 2.859 6.405 1.00 98.12 88 ASP A C 1
ATOM 693 O O . ASP A 1 88 ? -10.363 4.007 5.963 1.00 98.12 88 ASP A O 1
ATOM 697 N N . ILE A 1 89 ? -9.827 1.832 5.836 1.00 98.25 89 ILE A N 1
ATOM 698 C CA . ILE A 1 89 ? -9.152 1.971 4.546 1.00 98.25 89 ILE A CA 1
ATOM 699 C C . ILE A 1 89 ? -10.192 2.050 3.420 1.00 98.25 89 ILE A C 1
ATOM 701 O O . ILE A 1 89 ? -11.030 1.166 3.243 1.00 98.25 89 ILE A O 1
ATOM 705 N N . ILE A 1 90 ? -10.109 3.116 2.626 1.00 97.56 90 ILE A N 1
ATOM 706 C CA . ILE A 1 90 ? -10.938 3.367 1.443 1.00 97.56 90 ILE A CA 1
ATOM 707 C C . ILE A 1 90 ? -10.061 3.618 0.213 1.00 97.56 90 ILE A C 1
ATOM 709 O O . ILE A 1 90 ? -8.846 3.789 0.314 1.00 97.56 90 ILE A O 1
ATOM 713 N N . LEU A 1 91 ? -10.691 3.701 -0.959 1.00 96.81 91 LEU A N 1
ATOM 714 C CA . LEU A 1 91 ? -10.038 4.188 -2.171 1.00 96.81 91 LEU A CA 1
ATOM 715 C C . LEU A 1 91 ? -10.371 5.661 -2.394 1.00 96.81 91 LEU A C 1
ATOM 717 O O . LEU A 1 91 ? -11.542 6.026 -2.493 1.00 96.81 91 LEU A O 1
ATOM 721 N N . LYS A 1 92 ? -9.341 6.494 -2.539 1.00 95.88 92 LYS A N 1
ATOM 722 C CA . LYS A 1 92 ? -9.478 7.863 -3.045 1.00 95.88 92 LYS A CA 1
ATOM 723 C C . LYS A 1 92 ? -9.009 7.952 -4.488 1.00 95.88 92 LYS A C 1
ATOM 725 O O . LYS A 1 92 ? -8.207 7.138 -4.933 1.00 95.88 92 LYS A O 1
ATOM 730 N N . LYS A 1 93 ? -9.539 8.933 -5.215 1.00 92.19 93 LYS A N 1
ATOM 731 C CA . LYS A 1 93 ? -9.156 9.244 -6.593 1.00 92.19 93 LYS A CA 1
ATOM 732 C C . LYS A 1 93 ? -8.163 10.405 -6.591 1.00 92.19 93 LYS A C 1
ATOM 734 O O . LYS A 1 93 ? -8.393 11.382 -5.883 1.00 92.19 93 LYS A O 1
ATOM 739 N N . ASP A 1 94 ? -7.115 10.289 -7.394 1.00 83.94 94 ASP A N 1
ATOM 740 C CA . ASP A 1 94 ? -6.197 11.375 -7.731 1.00 83.94 94 ASP A CA 1
ATOM 741 C C . ASP A 1 94 ? -5.948 11.353 -9.244 1.00 83.94 94 ASP A C 1
ATOM 743 O O . ASP A 1 94 ? -5.419 10.387 -9.793 1.00 83.94 94 ASP A O 1
ATOM 747 N N . GLY A 1 95 ? -6.448 12.364 -9.956 1.00 84.12 95 GLY A N 1
ATOM 748 C CA . GLY A 1 95 ? -6.506 12.333 -11.418 1.00 84.12 95 GLY A CA 1
ATOM 749 C C . GLY A 1 95 ? -7.202 11.069 -11.942 1.00 84.12 95 GLY A C 1
ATOM 750 O O . GLY A 1 95 ? -8.357 10.801 -11.613 1.00 84.12 95 GLY A O 1
ATOM 751 N N . ASN A 1 96 ? -6.499 10.278 -12.755 1.00 80.25 96 ASN A N 1
ATOM 752 C CA . ASN A 1 96 ? -7.012 9.029 -13.333 1.00 80.25 96 ASN A CA 1
ATOM 753 C C . ASN A 1 96 ? -6.669 7.777 -12.510 1.00 80.25 96 ASN A C 1
ATOM 755 O O . ASN A 1 96 ? -7.056 6.673 -12.891 1.00 80.25 96 ASN A O 1
ATOM 759 N N . THR A 1 97 ? -5.961 7.924 -11.390 1.00 83.31 97 THR A N 1
ATOM 760 C CA . THR A 1 97 ? -5.567 6.802 -10.537 1.00 83.31 97 THR A CA 1
ATOM 761 C C . THR A 1 97 ? -6.410 6.768 -9.265 1.00 83.31 97 THR A C 1
ATOM 763 O O . THR A 1 97 ? -7.037 7.750 -8.853 1.00 83.31 97 THR A O 1
ATOM 766 N N . LYS A 1 98 ? -6.477 5.588 -8.646 1.00 92.81 98 LYS A N 1
ATOM 767 C CA . LYS A 1 98 ? -7.003 5.429 -7.287 1.00 92.81 98 LYS A CA 1
ATOM 768 C C . LYS A 1 98 ? -5.864 5.036 -6.362 1.00 92.81 98 LYS A C 1
ATOM 770 O O . LYS A 1 98 ? -4.922 4.400 -6.815 1.00 92.81 98 LYS A O 1
ATOM 775 N N . TYR A 1 99 ? -5.963 5.351 -5.082 1.00 95.00 99 TYR A N 1
ATOM 776 C CA . TYR A 1 99 ? -4.963 4.974 -4.087 1.00 95.00 99 TYR A CA 1
ATOM 777 C C . TYR A 1 99 ? -5.617 4.601 -2.759 1.00 95.00 99 TYR A C 1
ATOM 779 O O . TYR A 1 99 ? -6.730 5.047 -2.457 1.00 95.00 99 TYR A O 1
ATOM 787 N N . PHE A 1 100 ? -4.933 3.768 -1.975 1.00 97.50 100 PHE A N 1
ATOM 788 C CA . PHE A 1 100 ? -5.391 3.405 -0.636 1.00 97.50 100 PHE A CA 1
ATOM 789 C C . PHE A 1 100 ? -5.239 4.590 0.316 1.00 97.50 100 PHE A C 1
ATOM 791 O O . PHE A 1 100 ? -4.191 5.240 0.373 1.00 97.50 100 PHE A O 1
ATOM 798 N N . TYR A 1 101 ? -6.296 4.857 1.071 1.00 98.12 101 TYR A N 1
ATOM 799 C CA . TYR A 1 101 ? -6.388 5.987 1.977 1.00 98.12 101 TYR A CA 1
ATOM 800 C C . TYR A 1 101 ? -7.008 5.560 3.300 1.00 98.12 101 TYR A C 1
ATOM 802 O O . TYR A 1 101 ? -8.102 5.004 3.324 1.00 98.12 101 TYR A O 1
ATOM 810 N N . ASP A 1 102 ? -6.342 5.878 4.399 1.00 98.12 102 ASP A N 1
ATOM 811 C CA . ASP A 1 102 ? -6.881 5.731 5.740 1.00 98.12 102 ASP A CA 1
ATOM 812 C C . ASP A 1 102 ? -7.832 6.885 6.046 1.00 98.12 102 ASP A C 1
ATOM 814 O O . ASP A 1 102 ? -7.421 8.027 6.273 1.00 98.12 102 ASP A O 1
ATOM 818 N N . ASN A 1 103 ? -9.132 6.594 6.037 1.00 97.62 103 ASN A N 1
ATOM 819 C CA . ASN A 1 103 ? -10.155 7.592 6.294 1.00 97.62 103 ASN A CA 1
ATOM 820 C C . ASN A 1 103 ? -10.234 8.005 7.766 1.00 97.62 103 ASN A C 1
ATOM 822 O O . ASN A 1 103 ? -10.721 9.103 8.037 1.00 97.62 103 ASN A O 1
ATOM 826 N N . LYS A 1 104 ? -9.764 7.176 8.701 1.00 96.12 104 LYS A N 1
ATOM 827 C CA . LYS A 1 104 ? -9.749 7.510 10.126 1.00 96.12 104 LYS A CA 1
ATOM 828 C C . LYS A 1 104 ? -8.646 8.523 10.418 1.00 96.12 104 LYS A C 1
ATOM 830 O O . LYS A 1 104 ? -8.930 9.613 10.901 1.00 96.12 104 LYS A O 1
ATOM 835 N N . GLU A 1 105 ? -7.421 8.206 10.007 1.00 96.12 105 GLU A N 1
ATOM 836 C CA . GLU A 1 105 ? -6.233 9.037 10.274 1.00 96.12 105 GLU A CA 1
ATOM 837 C C . GLU A 1 105 ? -6.007 10.132 9.221 1.00 96.12 105 GLU A C 1
ATOM 839 O O . GLU A 1 105 ? -5.165 11.015 9.375 1.00 96.12 105 GLU A O 1
ATOM 844 N N . LYS A 1 106 ? -6.780 10.094 8.132 1.00 96.31 106 LYS A N 1
ATOM 845 C CA . LYS A 1 106 ? -6.688 11.001 6.984 1.00 96.31 106 LYS A CA 1
ATOM 846 C C . LYS A 1 106 ? -5.345 10.922 6.242 1.00 96.31 106 LYS A C 1
ATOM 848 O O . LYS A 1 106 ? -4.880 11.947 5.737 1.00 96.31 106 LYS A O 1
ATOM 853 N N . VAL A 1 107 ? -4.791 9.715 6.095 1.00 96.50 107 VAL A N 1
ATOM 854 C CA . VAL A 1 107 ? -3.455 9.447 5.523 1.00 96.50 107 VAL A CA 1
ATOM 855 C C . VAL A 1 107 ? -3.533 8.652 4.214 1.00 96.50 107 VAL A C 1
ATOM 857 O O . VAL A 1 107 ? -4.190 7.619 4.163 1.00 96.50 107 VAL A O 1
ATOM 860 N N . GLY A 1 108 ? -2.859 9.089 3.144 1.00 96.50 108 GLY A N 1
ATOM 861 C CA . GLY A 1 108 ? -2.665 8.255 1.943 1.00 96.50 108 GLY A CA 1
ATOM 862 C C . GLY A 1 108 ? -1.500 7.278 2.094 1.00 96.50 108 GLY A C 1
ATOM 863 O O . GLY A 1 108 ? -0.465 7.653 2.636 1.00 96.50 108 GLY A O 1
ATOM 864 N N . LEU A 1 109 ? -1.663 6.036 1.625 1.00 96.38 109 LEU A N 1
ATOM 865 C CA . LEU A 1 109 ? -0.731 4.936 1.922 1.00 96.38 109 LEU A CA 1
ATOM 866 C C . LEU A 1 109 ? 0.420 4.755 0.921 1.00 96.38 109 LEU A C 1
ATOM 868 O O . LEU A 1 109 ? 1.174 3.802 1.046 1.00 96.38 109 LEU A O 1
ATOM 872 N N . GLY A 1 110 ? 0.554 5.598 -0.101 1.00 91.88 110 GLY A N 1
ATOM 873 C CA . GLY A 1 110 ? 1.610 5.465 -1.116 1.00 91.88 110 GLY A CA 1
ATOM 874 C C . GLY A 1 110 ? 1.393 4.326 -2.120 1.00 91.88 110 GLY A C 1
ATOM 875 O O . GLY A 1 110 ? 2.252 4.077 -2.964 1.00 91.88 110 GLY A O 1
ATOM 876 N N . ILE A 1 111 ? 0.241 3.648 -2.065 1.00 95.62 111 ILE A N 1
ATOM 877 C CA . ILE A 1 111 ? -0.094 2.495 -2.909 1.00 95.62 111 ILE A CA 1
ATOM 878 C C . ILE A 1 111 ? -1.222 2.889 -3.860 1.00 95.62 111 ILE A C 1
ATOM 880 O O . ILE A 1 111 ? -2.353 3.136 -3.434 1.00 95.62 111 ILE A O 1
ATOM 884 N N . SER A 1 112 ? -0.912 2.933 -5.154 1.00 92.81 112 SER A N 1
ATOM 885 C CA . SER A 1 112 ? -1.857 3.290 -6.215 1.00 92.81 112 SER A CA 1
ATOM 886 C C . SER A 1 112 ? -2.344 2.062 -6.979 1.00 92.81 112 SER A C 1
ATOM 888 O O . SER A 1 112 ? -1.632 1.069 -7.104 1.00 92.81 112 SER A O 1
ATOM 890 N N . ILE A 1 113 ? -3.559 2.147 -7.512 1.00 91.38 113 ILE A N 1
ATOM 891 C CA . ILE A 1 113 ? -4.221 1.135 -8.331 1.00 91.38 113 ILE A CA 1
ATOM 892 C C . ILE A 1 113 ? -4.161 1.572 -9.790 1.00 91.38 113 ILE A C 1
ATOM 894 O O . ILE A 1 113 ? -4.668 2.638 -10.148 1.00 91.38 113 ILE A O 1
ATOM 898 N N . TYR A 1 114 ? -3.596 0.705 -10.622 1.00 85.88 114 TYR A N 1
ATOM 899 C CA . TYR A 1 114 ? -3.494 0.868 -12.065 1.00 85.88 114 TYR A CA 1
ATOM 900 C C . TYR A 1 114 ? -4.316 -0.203 -12.775 1.00 85.88 114 TYR A C 1
ATOM 902 O O . TYR A 1 114 ? -4.346 -1.361 -12.349 1.00 85.88 114 TYR A O 1
ATOM 910 N N . TYR A 1 115 ? -4.951 0.182 -13.881 1.00 80.00 115 TYR A N 1
ATOM 911 C CA . TYR A 1 115 ? -5.744 -0.721 -14.710 1.00 80.00 115 TYR A CA 1
ATOM 912 C C . TYR A 1 115 ? -5.001 -1.031 -16.016 1.00 80.00 115 TYR A C 1
ATOM 914 O O . TYR A 1 115 ? -4.209 -0.221 -16.487 1.00 80.00 115 TYR A O 1
ATOM 922 N N . LYS A 1 116 ? -5.198 -2.222 -16.598 1.00 70.06 116 LYS A N 1
ATOM 923 C CA . LYS A 1 116 ? -4.413 -2.695 -17.765 1.00 70.06 116 LYS A CA 1
ATOM 924 C C . LYS A 1 116 ? -4.414 -1.723 -18.950 1.00 70.06 116 LYS A C 1
ATOM 926 O O . LYS A 1 116 ? -3.379 -1.568 -19.588 1.00 70.06 116 LYS A O 1
ATOM 931 N N . GLU A 1 117 ? -5.531 -1.044 -19.205 1.00 54.25 117 GLU A N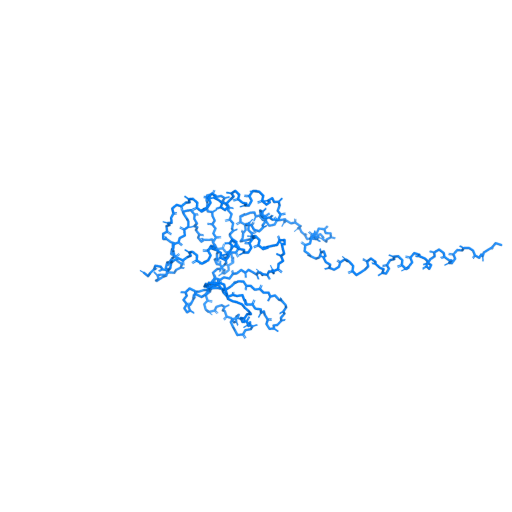 1
ATOM 932 C CA . GLU A 1 117 ? -5.657 -0.049 -20.282 1.00 54.25 117 GLU A CA 1
ATOM 933 C C . GLU A 1 117 ? -4.667 1.121 -20.145 1.00 54.25 117 GLU A C 1
ATOM 935 O O . GLU A 1 117 ? -4.304 1.734 -21.142 1.00 54.25 117 GLU A O 1
ATOM 940 N N . SER A 1 118 ? -4.164 1.389 -18.936 1.00 58.47 118 SER A N 1
ATOM 941 C CA . SER A 1 118 ? -3.196 2.453 -18.663 1.00 58.47 118 SER A CA 1
ATOM 942 C C . SER A 1 118 ? -1.751 1.959 -18.503 1.00 58.47 118 SER A C 1
ATOM 944 O O . SER A 1 118 ? -0.913 2.730 -18.041 1.00 58.47 118 SER A O 1
ATOM 946 N N . ASN A 1 119 ? -1.442 0.683 -18.782 1.00 60.38 119 ASN A N 1
ATOM 947 C CA . ASN A 1 119 ? -0.220 0.052 -18.270 1.00 60.38 119 ASN A CA 1
ATOM 948 C C . ASN A 1 119 ? 0.736 -0.489 -19.358 1.00 60.38 119 ASN A C 1
ATOM 950 O O . ASN A 1 119 ? 0.815 -1.698 -19.579 1.00 60.38 119 ASN A O 1
ATOM 954 N N . SER A 1 120 ? 1.533 0.388 -19.993 1.00 64.12 120 SER A N 1
ATOM 955 C CA . SER A 1 120 ? 2.742 -0.025 -20.744 1.00 64.12 120 SER A CA 1
ATOM 956 C C . SER A 1 120 ? 3.898 -0.452 -19.824 1.00 64.12 120 SER A C 1
ATOM 958 O O . SER A 1 120 ? 4.855 -1.081 -20.279 1.00 64.12 120 SER A O 1
ATOM 960 N N . TYR A 1 121 ? 3.774 -0.192 -18.515 1.00 64.50 121 TYR A N 1
ATOM 961 C CA . TYR A 1 121 ? 4.827 -0.352 -17.511 1.00 64.50 121 TYR A CA 1
ATOM 962 C C . TYR A 1 121 ? 5.446 -1.753 -17.500 1.00 64.50 121 TYR A C 1
ATOM 964 O O . TYR A 1 121 ? 6.663 -1.881 -17.450 1.00 64.50 121 TYR A O 1
ATOM 972 N N . LEU A 1 122 ? 4.647 -2.817 -17.620 1.00 64.62 122 LEU A N 1
ATOM 973 C CA . LEU 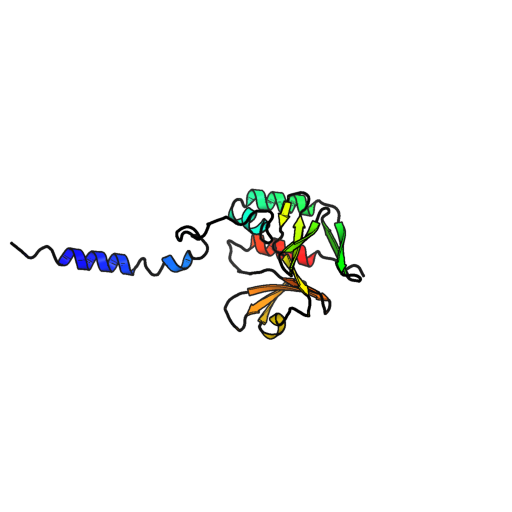A 1 122 ? 5.172 -4.190 -17.617 1.00 64.62 122 LEU A CA 1
ATOM 974 C C . LEU A 1 122 ? 6.153 -4.472 -18.767 1.00 64.62 122 LEU A C 1
ATOM 976 O O . LEU A 1 122 ? 7.048 -5.293 -18.611 1.00 64.62 122 LEU A O 1
ATOM 980 N N . LYS A 1 123 ? 6.007 -3.808 -19.920 1.00 70.56 123 LYS A N 1
ATOM 981 C CA . LYS A 1 123 ? 6.922 -3.992 -21.061 1.00 70.56 123 LYS A CA 1
ATOM 982 C C . LYS A 1 123 ? 8.244 -3.249 -20.856 1.00 70.56 123 LYS A C 1
ATOM 984 O O . LYS A 1 123 ? 9.295 -3.696 -21.314 1.00 70.56 123 LYS A O 1
ATOM 989 N N . GLU A 1 124 ? 8.180 -2.126 -20.151 1.00 81.44 124 GLU A N 1
ATOM 990 C CA . GLU A 1 124 ? 9.274 -1.172 -19.969 1.00 81.44 124 GLU A CA 1
ATOM 991 C C . GLU A 1 124 ? 10.078 -1.400 -18.680 1.00 81.44 124 GLU A C 1
ATOM 993 O O . GLU A 1 124 ? 10.984 -0.625 -18.383 1.00 81.44 124 GLU A O 1
ATOM 998 N N . ASN A 1 125 ? 9.771 -2.442 -17.902 1.00 85.31 125 ASN A N 1
ATOM 999 C CA . ASN A 1 125 ? 10.436 -2.725 -16.632 1.00 85.31 125 ASN A CA 1
ATOM 1000 C C . ASN A 1 125 ? 10.838 -4.203 -16.527 1.00 85.31 125 ASN A C 1
ATOM 1002 O O . ASN A 1 125 ? 10.154 -5.074 -17.059 1.00 85.31 125 ASN A O 1
ATOM 1006 N N . ASP A 1 126 ? 11.926 -4.473 -15.809 1.00 90.44 126 ASP A N 1
ATOM 1007 C CA . ASP A 1 126 ? 12.376 -5.819 -15.448 1.00 90.44 126 ASP A CA 1
ATOM 1008 C C . ASP A 1 126 ? 12.118 -6.092 -13.966 1.00 90.44 126 ASP A C 1
ATOM 1010 O O . ASP A 1 126 ? 12.289 -5.213 -13.117 1.00 90.44 126 ASP A O 1
ATOM 1014 N N . ILE A 1 127 ? 11.734 -7.327 -13.644 1.00 92.62 127 ILE A N 1
ATOM 1015 C CA . ILE A 1 127 ? 11.637 -7.788 -12.258 1.00 92.62 127 ILE A CA 1
ATOM 1016 C C . ILE A 1 127 ? 13.056 -8.077 -11.769 1.00 92.62 127 ILE A C 1
ATOM 1018 O O . ILE A 1 127 ? 13.746 -8.924 -12.331 1.00 92.62 127 ILE A O 1
ATOM 1022 N N . ILE A 1 128 ? 13.489 -7.379 -10.719 1.00 93.75 128 ILE A N 1
ATOM 1023 C CA . ILE A 1 128 ? 14.833 -7.554 -10.145 1.00 93.75 128 ILE A CA 1
ATOM 1024 C C . ILE A 1 128 ? 14.829 -8.367 -8.848 1.00 93.75 128 ILE A C 1
ATOM 1026 O O . ILE A 1 128 ? 15.862 -8.905 -8.460 1.00 93.75 128 ILE A O 1
ATOM 1030 N N . LYS A 1 129 ? 13.688 -8.434 -8.153 1.00 94.44 129 LYS A N 1
ATOM 1031 C CA . LYS A 1 129 ? 13.521 -9.151 -6.881 1.00 94.44 129 LYS A CA 1
ATOM 1032 C C . LYS A 1 129 ? 12.037 -9.385 -6.618 1.00 94.44 129 LYS A C 1
ATOM 1034 O O . LYS A 1 129 ? 11.214 -8.555 -6.997 1.00 94.44 129 LYS A O 1
ATOM 1039 N N . THR A 1 130 ? 11.715 -10.456 -5.904 1.00 96.06 130 THR A N 1
ATOM 1040 C CA . THR A 1 130 ? 10.351 -10.753 -5.448 1.00 96.06 130 THR A CA 1
ATOM 1041 C C . THR A 1 130 ? 10.362 -10.998 -3.944 1.00 96.06 130 THR A C 1
ATOM 1043 O O . THR A 1 130 ? 11.220 -11.721 -3.439 1.00 96.06 130 THR A O 1
ATOM 1046 N N . VAL A 1 131 ? 9.422 -10.383 -3.223 1.00 94.81 131 VAL A N 1
ATOM 1047 C CA . VAL A 1 131 ? 9.244 -10.523 -1.771 1.00 94.81 131 VAL A CA 1
ATOM 1048 C C . VAL A 1 131 ? 7.781 -10.858 -1.483 1.00 94.81 131 VAL A C 1
ATOM 1050 O O . VAL A 1 131 ? 6.903 -9.992 -1.487 1.00 94.81 131 VAL A O 1
ATOM 1053 N N . GLY A 1 132 ? 7.505 -12.142 -1.251 1.00 94.19 132 GLY A N 1
ATOM 1054 C CA . GLY A 1 132 ? 6.135 -12.646 -1.162 1.00 94.19 132 GLY A CA 1
ATOM 1055 C C . GLY A 1 132 ? 5.413 -12.495 -2.503 1.00 94.19 132 GLY A C 1
ATOM 1056 O O . GLY A 1 132 ? 5.857 -13.034 -3.512 1.00 94.19 132 GLY A O 1
ATOM 1057 N N . LYS A 1 133 ? 4.306 -11.750 -2.512 1.00 93.31 133 LYS A N 1
ATOM 1058 C CA . LYS A 1 133 ? 3.513 -11.431 -3.710 1.00 93.31 133 LYS A CA 1
ATOM 1059 C C . LYS A 1 133 ? 3.991 -10.155 -4.419 1.00 93.31 133 LYS A C 1
ATOM 1061 O O . LYS A 1 133 ? 3.473 -9.830 -5.483 1.00 93.31 133 LYS A O 1
ATOM 1066 N N . VAL A 1 134 ? 4.918 -9.405 -3.817 1.00 95.56 134 VAL A N 1
ATOM 1067 C CA . VAL A 1 134 ? 5.375 -8.106 -4.326 1.00 95.56 134 VAL A CA 1
ATOM 1068 C C . VAL A 1 134 ? 6.609 -8.286 -5.200 1.00 95.56 134 VAL A C 1
ATOM 1070 O O . VAL A 1 134 ? 7.619 -8.836 -4.765 1.00 95.56 134 VAL A O 1
ATOM 1073 N N . GLU A 1 135 ? 6.542 -7.775 -6.420 1.00 94.81 135 GLU A N 1
ATOM 1074 C CA . GLU A 1 135 ? 7.656 -7.691 -7.357 1.00 94.81 135 GLU A CA 1
ATOM 1075 C C . GLU A 1 135 ? 8.306 -6.309 -7.253 1.00 94.81 135 GLU A C 1
ATOM 1077 O O . GLU A 1 135 ? 7.630 -5.280 -7.262 1.00 94.81 135 GLU A O 1
ATOM 1082 N N . ILE A 1 136 ? 9.631 -6.270 -7.172 1.00 94.19 136 ILE A N 1
ATOM 1083 C CA . ILE A 1 136 ? 10.409 -5.040 -7.290 1.00 94.19 136 ILE A CA 1
ATOM 1084 C C . ILE A 1 136 ? 10.795 -4.906 -8.754 1.00 94.19 136 ILE A C 1
ATOM 1086 O O . ILE A 1 136 ? 11.586 -5.696 -9.277 1.00 94.19 136 ILE A O 1
ATOM 1090 N N . MET A 1 137 ? 10.222 -3.907 -9.413 1.00 91.56 137 MET A N 1
ATOM 1091 C CA . MET A 1 137 ? 10.432 -3.655 -10.832 1.00 91.56 137 MET A CA 1
ATOM 1092 C C . MET A 1 137 ? 11.404 -2.499 -11.027 1.00 91.56 137 MET A C 1
ATOM 1094 O O . MET A 1 137 ? 11.237 -1.455 -10.399 1.00 91.56 137 MET A O 1
ATOM 1098 N N . LYS A 1 138 ? 12.387 -2.660 -11.914 1.00 90.12 138 LYS A N 1
ATOM 1099 C CA . LYS A 1 138 ? 13.306 -1.604 -12.351 1.00 90.12 138 LYS A CA 1
ATOM 1100 C C . LYS A 1 138 ? 12.962 -1.182 -13.777 1.00 90.12 138 LYS A C 1
ATOM 1102 O O . LYS A 1 138 ? 12.809 -2.037 -14.644 1.00 90.12 138 LYS A O 1
ATOM 1107 N N . SER A 1 139 ? 12.890 0.122 -14.027 1.00 86.38 139 SER A N 1
ATOM 1108 C CA . SER A 1 139 ? 12.701 0.648 -15.381 1.00 86.38 139 SER A CA 1
ATOM 1109 C C . SER A 1 139 ? 13.885 0.313 -16.289 1.00 86.38 139 SER A C 1
ATOM 1111 O O . SER A 1 139 ? 15.038 0.344 -15.868 1.00 86.38 139 SER A O 1
ATOM 1113 N N . LYS A 1 140 ? 13.597 0.012 -17.556 1.00 85.38 140 LYS A N 1
ATOM 1114 C CA . LYS A 1 140 ? 14.598 -0.102 -18.628 1.00 85.38 140 LYS A CA 1
ATOM 1115 C C . LYS A 1 140 ? 15.027 1.265 -19.150 1.00 85.38 140 LYS A C 1
ATOM 1117 O O . LYS A 1 140 ? 16.129 1.410 -19.664 1.00 85.38 140 LYS A O 1
ATOM 1122 N N . LEU A 1 141 ? 14.149 2.261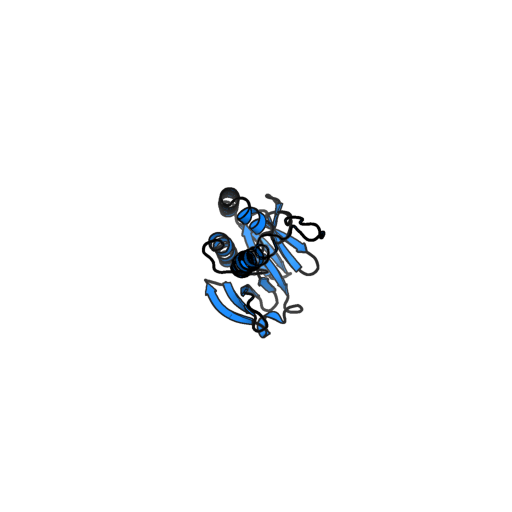 -19.019 1.00 81.06 141 LEU A N 1
ATOM 1123 C CA . LEU A 1 141 ? 14.333 3.624 -19.526 1.00 81.06 141 LEU A CA 1
ATOM 1124 C C . LEU A 1 141 ? 14.985 4.562 -18.495 1.00 81.06 141 LEU A C 1
ATOM 1126 O O . LEU A 1 141 ? 15.250 5.721 -18.795 1.00 81.06 141 LEU A O 1
ATOM 1130 N N . GLY A 1 142 ? 15.239 4.087 -17.273 1.00 76.88 142 GLY A N 1
ATOM 1131 C CA . GLY A 1 142 ? 15.868 4.870 -16.214 1.00 76.88 142 GLY A CA 1
ATOM 1132 C C . GLY A 1 142 ? 16.203 4.028 -14.985 1.00 76.88 142 GLY A C 1
ATOM 1133 O O . GLY A 1 142 ? 16.008 2.820 -14.969 1.00 76.88 142 GLY A O 1
ATOM 1134 N N . ASN A 1 143 ? 16.685 4.662 -13.918 1.00 77.56 143 ASN A N 1
ATOM 1135 C CA . ASN A 1 143 ? 17.087 3.950 -12.695 1.00 77.56 143 ASN A CA 1
ATOM 1136 C C . ASN A 1 143 ? 15.968 3.803 -11.654 1.00 77.56 143 ASN A C 1
ATOM 1138 O O . ASN A 1 143 ? 16.204 3.274 -10.568 1.00 77.56 143 ASN A O 1
ATOM 1142 N N . ASN A 1 144 ? 14.752 4.236 -11.987 1.00 84.25 144 ASN A N 1
ATOM 1143 C CA . ASN A 1 144 ? 13.622 4.193 -11.070 1.00 84.25 144 ASN A CA 1
ATOM 1144 C C . ASN A 1 144 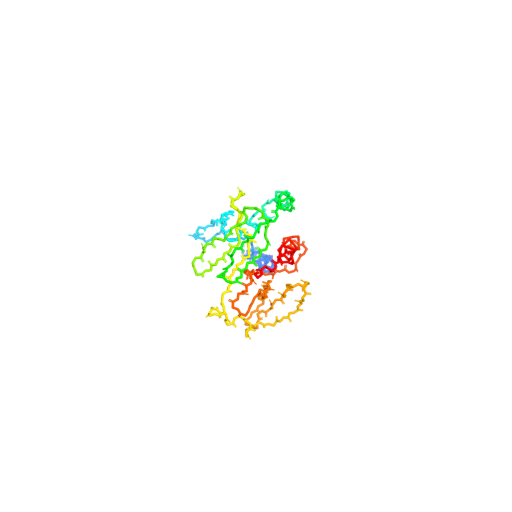? 13.184 2.752 -10.822 1.00 84.25 144 ASN A C 1
ATOM 1146 O O . ASN A 1 144 ? 13.010 1.970 -11.763 1.00 84.25 144 ASN A O 1
ATOM 1150 N N . LYS A 1 145 ? 12.958 2.430 -9.550 1.00 90.94 145 LYS A N 1
ATOM 1151 C CA . LYS A 1 145 ? 12.327 1.180 -9.142 1.00 90.94 145 LYS A CA 1
ATOM 1152 C C . LYS A 1 145 ? 10.927 1.460 -8.606 1.00 90.94 145 LYS A C 1
ATOM 1154 O O . LYS A 1 145 ? 10.622 2.581 -8.205 1.00 90.94 145 LYS A O 1
ATOM 1159 N N . SER A 1 146 ? 10.073 0.448 -8.593 1.00 91.25 146 SER A N 1
ATOM 1160 C CA . SER A 1 146 ? 8.795 0.486 -7.881 1.00 91.25 146 SER A CA 1
ATOM 1161 C C . SER A 1 146 ? 8.458 -0.873 -7.291 1.00 91.25 146 SER A C 1
ATOM 1163 O O . SER A 1 146 ? 8.961 -1.900 -7.749 1.00 91.25 146 SER A O 1
ATOM 1165 N N . LEU A 1 147 ? 7.596 -0.865 -6.279 1.00 93.75 147 LEU A N 1
ATOM 1166 C CA . LEU A 1 147 ? 6.928 -2.067 -5.807 1.00 93.75 147 LEU A CA 1
ATOM 1167 C C . LEU A 1 147 ? 5.691 -2.295 -6.667 1.00 93.75 147 LEU A C 1
ATOM 1169 O O . LEU A 1 147 ? 4.940 -1.353 -6.926 1.00 93.75 147 LEU A O 1
ATOM 1173 N N . PHE A 1 148 ? 5.479 -3.533 -7.086 1.00 93.19 148 PHE A N 1
ATOM 1174 C CA . PHE A 1 148 ? 4.419 -3.930 -7.995 1.00 93.19 148 PHE A CA 1
ATOM 1175 C C . PHE A 1 148 ? 3.717 -5.190 -7.490 1.00 93.19 148 PHE A C 1
ATOM 1177 O O . PHE A 1 148 ? 4.353 -6.115 -6.994 1.00 93.19 148 PHE A O 1
ATOM 1184 N N . TYR A 1 149 ? 2.395 -5.246 -7.625 1.00 93.44 149 TYR A N 1
ATOM 1185 C CA . TYR A 1 149 ? 1.627 -6.458 -7.350 1.00 93.44 149 TYR A CA 1
ATOM 1186 C C . TYR A 1 149 ? 0.450 -6.602 -8.312 1.00 93.44 149 TYR A C 1
ATOM 1188 O O . TYR A 1 149 ? -0.414 -5.729 -8.412 1.00 93.44 149 TYR A O 1
ATOM 1196 N N . LYS A 1 150 ? 0.381 -7.743 -9.000 1.00 91.75 150 LYS A N 1
ATOM 1197 C CA . LYS A 1 150 ? -0.722 -8.097 -9.895 1.00 91.75 150 LYS A CA 1
ATOM 1198 C C . LYS A 1 150 ? -1.868 -8.757 -9.117 1.00 91.75 150 LYS A C 1
ATOM 1200 O O . LYS A 1 150 ? -1.826 -9.947 -8.827 1.00 91.75 150 LYS A O 1
ATOM 1205 N N . ILE A 1 151 ? -2.942 -8.011 -8.846 1.00 91.19 151 ILE A N 1
ATOM 1206 C CA . ILE A 1 151 ? -4.163 -8.557 -8.212 1.00 91.19 151 ILE A CA 1
ATOM 1207 C C . ILE A 1 151 ? -4.984 -9.390 -9.211 1.00 91.19 151 ILE A C 1
ATOM 1209 O O . ILE A 1 151 ? -5.645 -10.381 -8.866 1.00 91.19 151 ILE A O 1
ATOM 1213 N N . SER A 1 152 ? -5.009 -8.949 -10.467 1.00 88.69 152 SER A N 1
ATOM 1214 C CA . SER A 1 152 ? -5.681 -9.618 -11.583 1.00 88.69 152 SER A CA 1
ATOM 1215 C C . SER A 1 152 ? -5.079 -9.166 -12.908 1.00 88.69 152 SER A C 1
ATOM 1217 O O . SER A 1 152 ? -4.257 -8.255 -12.935 1.00 88.69 152 SER A O 1
ATOM 1219 N N . ASP A 1 153 ? -5.530 -9.741 -14.021 1.00 84.56 153 ASP A N 1
ATOM 1220 C CA . ASP A 1 153 ? -5.083 -9.319 -15.353 1.00 84.56 153 ASP A CA 1
ATOM 1221 C C . ASP A 1 153 ? -5.338 -7.841 -15.651 1.00 84.56 153 ASP A C 1
ATOM 1223 O O . ASP A 1 153 ? -4.607 -7.249 -16.444 1.00 84.56 153 ASP A O 1
ATOM 1227 N N . ASN A 1 154 ? -6.322 -7.234 -14.983 1.00 86.00 154 ASN A N 1
ATOM 1228 C CA . ASN A 1 154 ? -6.726 -5.857 -15.233 1.00 86.00 154 ASN A CA 1
ATOM 1229 C C . ASN A 1 154 ? -6.461 -4.901 -14.071 1.00 86.00 154 ASN A C 1
ATOM 1231 O O . ASN A 1 154 ? -6.748 -3.721 -14.230 1.00 86.00 154 ASN A O 1
ATOM 1235 N N . ILE A 1 155 ? -5.937 -5.371 -12.934 1.00 89.12 155 ILE A N 1
ATOM 1236 C CA . ILE A 1 155 ? -5.733 -4.545 -11.735 1.00 89.12 155 ILE A CA 1
ATOM 1237 C C . ILE A 1 155 ? -4.371 -4.837 -11.125 1.00 89.12 155 ILE A C 1
ATOM 1239 O O . ILE A 1 155 ? -4.075 -5.979 -10.758 1.00 89.12 155 ILE A O 1
ATOM 1243 N N . TYR A 1 156 ? -3.602 -3.771 -10.950 1.00 90.44 156 TYR A N 1
ATOM 1244 C CA . TYR A 1 156 ? -2.248 -3.786 -10.424 1.00 90.44 156 TYR A CA 1
ATOM 1245 C C . TYR A 1 156 ? -2.119 -2.769 -9.296 1.00 90.44 156 TYR A C 1
ATOM 1247 O O . TYR A 1 156 ? -2.693 -1.683 -9.375 1.00 90.44 156 TYR A O 1
ATOM 1255 N N . LEU A 1 157 ? -1.349 -3.105 -8.266 1.00 93.19 157 LEU A N 1
ATOM 1256 C CA . LEU A 1 157 ? -0.894 -2.156 -7.259 1.00 93.19 157 LEU A CA 1
ATOM 1257 C C . LEU A 1 157 ? 0.524 -1.726 -7.573 1.00 93.19 157 LEU A C 1
ATOM 1259 O O . LEU A 1 157 ? 1.344 -2.554 -7.972 1.00 93.19 157 LEU A O 1
ATOM 1263 N N . ARG A 1 158 ? 0.807 -0.443 -7.369 1.00 91.38 158 ARG A N 1
ATOM 1264 C CA . ARG A 1 158 ? 2.140 0.101 -7.584 1.00 91.38 158 ARG A CA 1
ATOM 1265 C C . ARG A 1 158 ? 2.442 1.280 -6.661 1.00 91.38 158 ARG A C 1
ATOM 1267 O O . ARG A 1 158 ? 1.577 2.132 -6.443 1.00 91.38 158 ARG A O 1
ATOM 1274 N N . THR A 1 159 ? 3.680 1.352 -6.176 1.00 90.38 159 THR A N 1
ATOM 1275 C CA . THR A 1 159 ? 4.244 2.580 -5.590 1.00 90.38 159 THR A CA 1
ATOM 1276 C C . THR A 1 159 ? 4.841 3.472 -6.673 1.00 90.38 159 THR A C 1
ATOM 1278 O O . THR A 1 159 ? 5.284 2.997 -7.718 1.00 90.38 159 THR A O 1
ATOM 1281 N N . PHE A 1 160 ? 4.885 4.784 -6.445 1.00 76.38 160 PHE A N 1
ATOM 1282 C CA . PHE A 1 160 ? 5.514 5.691 -7.410 1.00 76.38 160 PHE A CA 1
ATOM 1283 C C . PHE A 1 160 ? 7.015 5.422 -7.563 1.00 76.38 160 PHE A C 1
ATOM 1285 O O . PHE A 1 160 ? 7.511 5.380 -8.693 1.00 76.38 160 PHE A O 1
ATOM 1292 N N . PHE A 1 161 ? 7.690 5.178 -6.439 1.00 83.56 161 PHE A N 1
ATOM 1293 C CA . PHE A 1 161 ? 9.123 4.940 -6.344 1.00 83.56 161 PHE A CA 1
ATOM 1294 C C . PHE A 1 161 ? 9.437 3.839 -5.316 1.00 83.56 161 PHE A C 1
ATOM 1296 O O . PHE A 1 161 ? 8.591 3.482 -4.487 1.00 83.56 161 PHE A O 1
ATOM 1303 N N . TYR A 1 162 ? 10.633 3.267 -5.425 1.00 83.31 162 TYR A N 1
ATOM 1304 C CA . TYR A 1 162 ? 11.238 2.341 -4.478 1.00 83.31 162 TYR A CA 1
ATOM 1305 C C . TYR A 1 162 ? 12.745 2.586 -4.437 1.00 83.31 162 TYR A C 1
ATOM 1307 O O . TYR A 1 162 ? 13.402 2.626 -5.479 1.00 83.31 162 TYR A O 1
ATOM 1315 N N . GLU A 1 163 ? 13.298 2.672 -3.236 1.00 85.69 163 GLU A N 1
ATOM 1316 C CA . GLU A 1 163 ? 14.735 2.759 -3.013 1.00 85.69 163 GLU A CA 1
ATOM 1317 C C . GLU A 1 163 ? 15.105 1.861 -1.843 1.00 85.69 163 GLU A C 1
ATOM 1319 O O . GLU A 1 163 ? 14.494 1.920 -0.784 1.00 85.69 163 GLU A O 1
ATOM 1324 N N . GLU A 1 164 ? 16.076 0.978 -2.052 1.00 79.06 164 GLU A N 1
ATOM 1325 C CA . GLU A 1 164 ? 16.549 0.090 -0.995 1.00 79.06 164 GLU A CA 1
ATOM 1326 C C . GLU A 1 164 ? 17.720 0.782 -0.298 1.00 79.06 164 GLU A C 1
ATOM 1328 O O . GLU A 1 164 ? 18.856 0.717 -0.764 1.00 79.06 164 GLU A O 1
ATOM 1333 N N . SER A 1 165 ? 17.427 1.485 0.796 1.00 87.44 165 SER A N 1
ATOM 1334 C CA . SER A 1 165 ? 18.427 2.081 1.684 1.00 87.44 165 SER A CA 1
ATOM 1335 C C . SER A 1 165 ? 18.065 1.818 3.144 1.00 87.44 165 SER A C 1
ATOM 1337 O O . SER A 1 165 ? 16.899 1.587 3.472 1.00 87.44 165 SER A O 1
ATOM 1339 N N . SER A 1 166 ? 19.047 1.868 4.048 1.00 83.88 166 SER A N 1
ATOM 1340 C CA . SER A 1 166 ? 18.798 1.749 5.494 1.00 83.88 166 SER A CA 1
ATOM 1341 C C . SER A 1 166 ? 17.772 2.770 5.988 1.00 83.88 166 SER A C 1
ATOM 1343 O O . SER A 1 166 ? 16.966 2.462 6.865 1.00 83.88 166 SER A O 1
ATOM 1345 N N . ASP A 1 167 ? 17.762 3.958 5.385 1.00 87.12 167 ASP A N 1
ATOM 1346 C CA . ASP A 1 167 ? 16.919 5.072 5.804 1.00 87.12 167 ASP A CA 1
ATOM 1347 C C . ASP A 1 167 ? 15.469 4.936 5.368 1.00 87.12 167 ASP A C 1
ATOM 1349 O O . ASP A 1 167 ? 14.607 5.535 6.001 1.00 87.12 167 ASP A O 1
ATOM 1353 N N . THR A 1 168 ? 15.182 4.144 4.336 1.00 90.00 168 THR A N 1
ATOM 1354 C CA . THR A 1 168 ? 13.834 3.958 3.771 1.00 90.00 168 THR A CA 1
ATOM 1355 C C . THR A 1 168 ? 13.301 2.538 3.951 1.00 90.00 168 THR A C 1
ATOM 1357 O O . THR A 1 168 ? 12.121 2.285 3.703 1.00 90.00 168 THR A O 1
ATOM 1360 N N . LYS A 1 169 ? 14.141 1.610 4.428 1.00 92.38 169 LYS A N 1
ATOM 1361 C CA . LYS A 1 169 ? 13.796 0.197 4.607 1.00 92.38 169 LYS A CA 1
ATOM 1362 C C . LYS A 1 169 ? 12.520 0.003 5.421 1.00 92.38 169 LYS A C 1
ATOM 1364 O O . LYS A 1 169 ? 11.642 -0.730 4.991 1.00 92.38 169 LYS A O 1
ATOM 1369 N N . GLU A 1 170 ? 12.394 0.682 6.559 1.00 95.44 170 GLU A N 1
ATOM 1370 C CA . GLU A 1 170 ? 11.228 0.544 7.441 1.00 95.44 170 GLU A CA 1
ATOM 1371 C C . GLU A 1 170 ? 9.922 0.972 6.746 1.00 95.44 170 GLU A C 1
ATOM 1373 O O . GLU A 1 170 ? 8.894 0.303 6.863 1.00 95.44 170 GLU A O 1
ATOM 1378 N N . TYR A 1 171 ? 9.980 2.044 5.950 1.00 94.94 171 TYR A N 1
ATOM 1379 C CA . TYR A 1 171 ? 8.853 2.499 5.143 1.00 94.94 171 TYR A CA 1
ATOM 1380 C C . TYR A 1 171 ? 8.441 1.464 4.093 1.00 94.94 171 TYR A C 1
ATOM 1382 O O . TYR A 1 171 ? 7.266 1.106 3.996 1.00 94.94 171 TYR A O 1
ATOM 1390 N N . TYR A 1 172 ? 9.394 0.945 3.319 1.00 95.31 172 TYR A N 1
ATOM 1391 C CA . TYR A 1 172 ? 9.067 -0.024 2.276 1.00 95.31 172 TYR A CA 1
ATOM 1392 C C . TYR A 1 172 ? 8.702 -1.403 2.827 1.00 95.31 172 TYR A C 1
ATOM 1394 O O . TYR A 1 172 ? 7.851 -2.065 2.236 1.00 95.31 172 TYR A O 1
ATOM 1402 N N . ASP A 1 173 ? 9.252 -1.810 3.972 1.00 95.38 173 ASP A N 1
ATOM 1403 C CA . ASP A 1 173 ? 8.830 -3.021 4.679 1.00 95.38 173 ASP A CA 1
ATOM 1404 C C . ASP A 1 173 ? 7.347 -2.927 5.061 1.00 95.38 173 ASP A C 1
ATOM 1406 O O . ASP A 1 173 ? 6.596 -3.880 4.850 1.00 95.38 173 ASP A O 1
ATOM 1410 N N . PHE A 1 174 ? 6.884 -1.765 5.541 1.00 96.44 174 PHE A N 1
ATOM 1411 C CA . PHE A 1 174 ? 5.457 -1.525 5.770 1.00 96.44 174 PHE A CA 1
ATOM 1412 C C . PHE A 1 174 ? 4.628 -1.710 4.495 1.00 96.44 174 PHE A C 1
ATOM 1414 O O . PHE A 1 174 ? 3.641 -2.446 4.517 1.00 96.44 174 PHE A O 1
ATOM 1421 N N . ILE A 1 175 ? 5.028 -1.090 3.380 1.00 96.44 175 ILE A N 1
ATOM 1422 C CA . ILE A 1 175 ? 4.286 -1.190 2.116 1.00 96.44 175 ILE A CA 1
ATOM 1423 C C . ILE A 1 175 ? 4.228 -2.641 1.621 1.00 96.44 175 ILE A C 1
ATOM 1425 O O . ILE A 1 175 ? 3.162 -3.125 1.233 1.00 96.44 175 ILE A O 1
ATOM 1429 N N . ILE A 1 176 ? 5.359 -3.351 1.660 1.00 96.25 176 ILE A N 1
ATOM 1430 C CA . ILE A 1 176 ? 5.456 -4.758 1.258 1.00 96.25 176 ILE A CA 1
ATOM 1431 C C . ILE A 1 176 ? 4.551 -5.625 2.137 1.00 96.25 176 ILE A C 1
ATOM 1433 O O . ILE A 1 176 ? 3.782 -6.433 1.613 1.00 96.25 176 ILE A O 1
ATOM 1437 N N . ASN A 1 177 ? 4.592 -5.436 3.458 1.00 96.44 177 ASN A N 1
ATOM 1438 C CA . ASN A 1 177 ? 3.765 -6.186 4.401 1.00 96.44 177 ASN A CA 1
ATOM 1439 C C . ASN A 1 177 ? 2.274 -5.904 4.201 1.00 96.44 177 ASN A C 1
ATOM 1441 O O . ASN A 1 177 ? 1.478 -6.841 4.152 1.00 96.44 177 ASN A O 1
ATOM 1445 N N . PHE A 1 178 ? 1.896 -4.637 4.009 1.00 96.56 178 PHE A N 1
ATOM 1446 C CA . PHE A 1 178 ? 0.516 -4.256 3.715 1.00 96.56 178 PHE A CA 1
ATOM 1447 C C . PHE A 1 178 ? -0.001 -4.980 2.467 1.00 96.56 178 PHE A C 1
ATOM 1449 O O . PHE A 1 178 ? -1.068 -5.586 2.511 1.00 96.56 178 PHE A O 1
ATOM 1456 N N . ILE A 1 179 ? 0.767 -4.977 1.370 1.00 95.88 179 ILE A N 1
ATOM 1457 C CA . ILE A 1 179 ? 0.37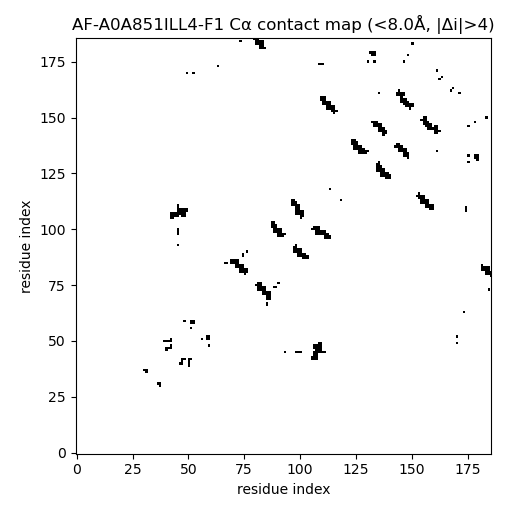0 -5.638 0.118 1.00 95.88 179 ILE A CA 1
ATOM 1458 C C . ILE A 1 179 ? 0.310 -7.164 0.281 1.00 95.88 179 ILE A C 1
ATOM 1460 O O . ILE A 1 179 ? -0.635 -7.795 -0.196 1.00 95.88 179 ILE A O 1
ATOM 1464 N N . ASN A 1 180 ? 1.286 -7.771 0.960 1.00 95.06 180 ASN A N 1
ATOM 1465 C CA . ASN A 1 180 ? 1.325 -9.220 1.172 1.00 95.06 180 ASN A CA 1
ATOM 1466 C C . ASN A 1 180 ? 0.124 -9.733 1.982 1.00 95.06 180 ASN A C 1
ATOM 1468 O O . ASN A 1 180 ? -0.387 -10.820 1.680 1.00 95.06 180 ASN A O 1
ATOM 1472 N N . ASN A 1 181 ? -0.367 -8.921 2.922 1.00 93.75 181 ASN A N 1
ATOM 1473 C CA . ASN A 1 181 ? -1.535 -9.209 3.756 1.00 93.75 181 ASN A CA 1
ATOM 1474 C C . ASN A 1 181 ? -2.881 -8.957 3.057 1.00 93.75 181 ASN A C 1
ATOM 1476 O O . ASN A 1 181 ? -3.926 -9.277 3.619 1.00 93.75 181 ASN A O 1
ATOM 1480 N N . LEU A 1 182 ? -2.890 -8.439 1.822 1.00 92.94 182 LEU A N 1
ATOM 1481 C CA . LEU A 1 182 ? -4.118 -8.373 1.034 1.00 92.94 182 LEU A CA 1
ATOM 1482 C C . LEU A 1 182 ? -4.541 -9.785 0.614 1.00 92.94 182 LEU A C 1
ATOM 1484 O O . LEU A 1 182 ? -3.885 -10.464 -0.191 1.00 92.94 182 LEU A O 1
ATOM 1488 N N . GLU A 1 183 ? -5.685 -10.211 1.131 1.00 86.44 183 GLU A N 1
ATOM 1489 C CA . GLU A 1 183 ? -6.353 -11.440 0.719 1.00 86.44 183 GLU A CA 1
ATOM 1490 C C . GLU A 1 183 ? -7.391 -11.120 -0.346 1.00 86.44 183 GLU A C 1
ATOM 1492 O O . GLU A 1 183 ? -8.290 -10.304 -0.137 1.00 86.44 183 GLU A O 1
ATOM 1497 N N . LYS A 1 184 ? -7.264 -11.756 -1.511 1.00 82.69 184 LYS A N 1
ATOM 1498 C CA . LYS A 1 184 ? -8.230 -11.598 -2.594 1.00 82.69 184 LYS A CA 1
ATOM 1499 C C . LYS A 1 184 ? -9.498 -12.371 -2.254 1.00 82.69 184 LYS A C 1
ATOM 1501 O O . LYS A 1 184 ? -9.464 -13.594 -2.155 1.00 82.69 184 LYS A O 1
ATOM 1506 N N . VAL A 1 185 ? -10.615 -11.657 -2.182 1.00 79.62 185 VAL A N 1
ATOM 1507 C CA . VAL A 1 185 ? -11.948 -12.239 -2.023 1.00 79.62 185 VAL A CA 1
ATOM 1508 C C . VAL A 1 185 ? -12.654 -12.128 -3.371 1.00 79.62 185 VAL A C 1
ATOM 1510 O O . VAL A 1 185 ? -12.831 -11.019 -3.890 1.00 79.62 185 VAL A O 1
ATOM 1513 N N . LYS A 1 186 ? -12.975 -13.280 -3.967 1.00 63.38 186 LYS A N 1
ATOM 1514 C CA . LYS A 1 186 ? -13.832 -13.364 -5.156 1.00 63.38 186 LYS A CA 1
ATOM 1515 C C . LYS A 1 186 ? -15.279 -13.213 -4.691 1.00 63.38 186 LYS A C 1
ATOM 1517 O O . LYS A 1 186 ? -15.685 -14.004 -3.819 1.00 63.38 186 LYS A O 1
#

Radius of gyration: 21.97 Å; Cα contacts (8 Å, |Δi|>4): 265; chains: 1; bounding box: 71×61×37 Å

Nearest PDB structures (foldseek):
  5zza-assembly1_P  TM=5.285E-01  e=1.307E+00  Candidatus Odinarchaeum yellowstonii
  2ejx-assembly1_A  TM=2.259E-01  e=2.522E-01  Sulfurisphaera tokodaii str. 7
  5f4h-assembly1_B  TM=2.289E-01  e=1.735E+00  Saccharolobus islandicus L.S.2.15
  3q6a-assembly1_D  TM=2.258E-01  e=5.099E+00  Staphylococcus saprophyticus subsp. saprophyticus ATCC 15305 = NCTC 7292

Foldseek 3Di:
DDDDPPVVVVVVVVVVVVVVVVVVVCPVPPPDDDPDDPPQDDQLDQCNLVSCCVPPVVSSVVVLVVQVPAAWDWADPDPQKIWTGGPQWHWDDDPPKIFTARNVVSGNLQKIKAFPVRDPPVVQWDFPDDDQQWTWIAGPVDGFIWIKHDRDPTIIIIGPGDDDDPSCPVSVVSVSVRVNNIDIDD

Solvent-accessible surface area (backbone atoms only — not comparable to full-atom values): 10854 Å² total; per-residue (Å²): 143,93,81,78,78,65,66,62,60,60,58,54,53,57,64,58,59,73,56,66,77,66,59,72,79,40,79,88,74,59,73,71,84,60,102,58,86,62,68,73,70,49,41,68,35,59,52,6,46,58,49,37,42,77,74,36,57,67,62,37,51,52,51,50,57,61,47,72,72,40,62,70,38,83,40,76,80,49,101,77,39,29,31,41,39,41,61,56,56,43,78,44,76,56,91,96,36,35,27,43,26,33,65,78,84,45,31,8,63,41,42,30,47,46,44,49,95,78,53,68,56,74,81,48,35,45,80,78,47,74,61,89,69,33,33,34,32,34,38,74,91,49,90,54,24,20,43,33,32,77,81,47,93,52,35,31,40,35,30,91,60,50,68,96,41,88,89,39,40,69,61,51,50,50,52,51,52,56,58,57,63,46,45,80,46,121